Protein AF-F6BC55-F1 (afdb_monomer)

Organism: Methanotorris igneus (strain DSM 5666 / JCM 11834 / Kol 5) (NCBI:txid880724)

Sequence (194 aa):
MKEDLTYLNIIVLKNIAMKYEKFKNTNVYFALSIINFLGDKVKKVFIFPPNSLILGDLVERFGHKPLMLNNVIGQKVRTAEIDSPPLNITDEDPKKGLKYAAIEVPSGVRGRMSLIGPLIEEAEAAIIMKNAPIGFGCVGCERTNELTKYLIRRKGIPVLNVEYPKTEEEAKIVVKKIAAFLKELEEGDNGVSE

Nearest PDB structures (foldseek):
  3e9n-assembly2_G  TM=3.145E-01  e=1.164E-01  Corynebacterium glutamicum
  3roq-assembly2_B  TM=3.228E-01  e=1.310E-01  Homo sapiens
  2eg9-assembly1_A  TM=4.598E-01  e=4.810E-01  Mus musculus
  5c4i-assembly1_D  TM=3.446E-01  e=3.386E+00  Moorella thermoacetica ATCC 39073
  2h1v-assembly1_A  TM=2.071E-01  e=2.375E+00  Bacillus subtilis

pLDDT: mean 77.85, std 20.56, range [29.83, 98.06]

Structure (mmCIF, N/CA/C/O backbone):
data_AF-F6BC55-F1
#
_entry.id   AF-F6BC55-F1
#
loop_
_atom_site.group_PDB
_atom_site.id
_atom_site.type_symbol
_atom_site.label_atom_id
_atom_site.label_alt_id
_atom_site.label_comp_id
_atom_site.label_asym_id
_atom_site.label_entity_id
_atom_site.label_seq_id
_atom_site.pdbx_PDB_ins_code
_atom_site.Cartn_x
_atom_site.Cartn_y
_atom_site.Cartn_z
_atom_site.occupancy
_atom_site.B_iso_or_equiv
_atom_site.auth_seq_id
_atom_site.auth_comp_id
_atom_site.auth_asym_id
_atom_site.auth_atom_id
_atom_site.pdbx_PDB_model_num
ATOM 1 N N . MET A 1 1 ? 15.637 -8.538 30.926 1.00 38.50 1 MET A N 1
ATOM 2 C CA . MET A 1 1 ? 14.335 -7.975 30.485 1.00 38.50 1 MET A CA 1
ATOM 3 C C . MET A 1 1 ? 13.881 -8.510 29.113 1.00 38.50 1 MET A C 1
ATOM 5 O O . MET A 1 1 ? 13.246 -7.798 28.348 1.00 38.50 1 MET A O 1
ATOM 9 N N . LYS A 1 2 ? 14.189 -9.775 28.786 1.00 35.97 2 LYS A N 1
ATOM 10 C CA . LYS A 1 2 ? 13.817 -10.443 27.520 1.00 35.97 2 LYS A CA 1
ATOM 11 C C . LYS A 1 2 ? 13.042 -11.752 27.755 1.00 35.97 2 LYS A C 1
ATOM 13 O O . LYS A 1 2 ? 12.881 -12.532 26.827 1.00 35.97 2 LYS A O 1
ATOM 18 N N . GLU A 1 3 ? 12.578 -11.988 28.981 1.00 36.78 3 GLU A N 1
ATOM 19 C CA . GLU A 1 3 ? 12.029 -13.286 29.395 1.00 36.78 3 GLU A CA 1
ATOM 20 C C . GLU A 1 3 ? 10.494 -13.309 29.513 1.00 36.78 3 GLU A C 1
ATOM 22 O O . GLU A 1 3 ? 9.925 -14.390 29.486 1.00 36.78 3 GLU A O 1
ATOM 27 N N . ASP A 1 4 ? 9.788 -12.170 29.507 1.00 39.31 4 ASP A N 1
ATOM 28 C CA . ASP A 1 4 ? 8.328 -12.167 29.738 1.00 39.31 4 ASP A CA 1
ATOM 29 C C . ASP A 1 4 ? 7.456 -12.359 28.476 1.00 39.31 4 ASP A C 1
ATOM 31 O O . ASP A 1 4 ? 6.333 -12.860 28.570 1.00 39.31 4 ASP A O 1
ATOM 35 N N . LEU A 1 5 ? 7.950 -12.043 27.268 1.00 35.94 5 LEU A N 1
ATOM 36 C CA . LEU A 1 5 ? 7.167 -12.220 26.025 1.00 35.94 5 LEU A CA 1
ATOM 37 C C . LEU A 1 5 ? 7.111 -13.677 25.534 1.00 35.94 5 LEU A C 1
ATOM 39 O O . LEU A 1 5 ? 6.182 -14.062 24.822 1.00 35.94 5 LEU A O 1
ATOM 43 N N . THR A 1 6 ? 8.085 -14.502 25.913 1.00 41.78 6 THR A N 1
ATOM 44 C CA . THR A 1 6 ? 8.093 -15.940 25.620 1.00 41.78 6 THR A CA 1
ATOM 45 C C . THR A 1 6 ? 7.107 -16.684 26.513 1.00 41.78 6 THR A C 1
ATOM 47 O O . THR A 1 6 ? 6.397 -17.557 26.023 1.00 41.78 6 THR A O 1
ATOM 50 N N . TYR A 1 7 ? 6.974 -16.304 27.788 1.00 41.03 7 TYR A N 1
ATOM 51 C CA . TYR A 1 7 ? 6.035 -16.953 28.708 1.00 41.03 7 TYR A CA 1
ATOM 52 C C . TYR A 1 7 ? 4.569 -16.666 28.371 1.00 41.03 7 TYR A C 1
ATOM 54 O O . TYR A 1 7 ? 3.759 -17.590 28.409 1.00 41.03 7 TYR A O 1
ATOM 62 N N . LEU A 1 8 ? 4.220 -15.442 27.960 1.00 39.38 8 LEU A N 1
ATOM 63 C CA . LEU A 1 8 ? 2.838 -15.119 27.584 1.00 39.38 8 LEU A CA 1
ATOM 64 C C . LEU A 1 8 ? 2.411 -15.838 26.293 1.00 39.38 8 LEU A C 1
ATOM 66 O O . LEU A 1 8 ? 1.315 -16.393 26.228 1.00 39.38 8 LEU A O 1
ATOM 70 N N . ASN A 1 9 ? 3.312 -15.935 25.308 1.00 41.94 9 ASN A N 1
ATOM 71 C CA . ASN A 1 9 ? 3.077 -16.721 24.095 1.00 41.94 9 ASN A CA 1
ATOM 72 C C . ASN A 1 9 ? 2.999 -18.226 24.383 1.00 41.94 9 ASN A C 1
ATOM 74 O O . ASN A 1 9 ? 2.143 -18.903 23.822 1.00 41.94 9 ASN A O 1
ATOM 78 N N . ILE A 1 10 ? 3.818 -18.756 25.299 1.00 43.91 10 ILE A N 1
ATOM 79 C CA . ILE A 1 10 ? 3.745 -20.163 25.717 1.00 43.91 10 ILE A CA 1
ATOM 80 C C . ILE A 1 10 ? 2.458 -20.446 26.498 1.00 43.91 10 ILE A C 1
ATOM 82 O O . ILE A 1 10 ? 1.901 -21.523 26.333 1.00 43.91 10 ILE A O 1
ATOM 86 N N . ILE A 1 11 ? 1.950 -19.517 27.313 1.00 48.12 11 ILE A N 1
ATOM 87 C CA . ILE A 1 11 ? 0.690 -19.687 28.058 1.00 48.12 11 ILE A CA 1
ATOM 88 C C . ILE A 1 11 ? -0.515 -19.625 27.117 1.00 48.12 11 ILE A C 1
ATOM 90 O O . ILE A 1 11 ? -1.420 -20.444 27.251 1.00 48.12 11 ILE A O 1
ATOM 94 N N . VAL A 1 12 ? -0.525 -18.720 26.134 1.00 51.06 12 VAL A N 1
ATOM 95 C CA . VAL A 1 12 ? -1.577 -18.677 25.105 1.00 51.06 12 VAL A CA 1
ATOM 96 C C . VAL A 1 12 ? -1.522 -19.938 24.242 1.00 51.06 12 VAL A C 1
ATOM 98 O O . VAL A 1 12 ? -2.539 -20.610 24.097 1.00 51.06 12 VAL A O 1
ATOM 101 N N . LEU A 1 13 ? -0.339 -20.347 23.772 1.00 45.16 13 LEU A N 1
ATOM 102 C CA . LEU A 1 13 ? -0.156 -21.594 23.019 1.00 45.16 13 LEU A CA 1
ATOM 103 C C . LEU A 1 13 ? -0.476 -22.842 23.856 1.00 45.16 13 LEU A C 1
ATOM 105 O O . LEU A 1 13 ? -1.058 -23.777 23.319 1.00 45.16 13 LEU A O 1
ATOM 109 N N . LYS A 1 14 ? -0.179 -22.863 25.165 1.00 43.44 14 LYS A N 1
ATOM 110 C CA . LYS A 1 14 ? -0.557 -23.954 26.084 1.00 43.44 14 LYS A CA 1
ATOM 111 C C . LYS A 1 14 ? -2.044 -23.965 26.400 1.00 43.44 14 LYS A C 1
ATOM 113 O O . LYS A 1 14 ? -2.596 -25.047 26.508 1.00 43.44 14 LYS A O 1
ATOM 118 N N . ASN A 1 15 ? -2.704 -22.818 26.542 1.00 46.38 15 ASN A N 1
ATOM 119 C CA . ASN A 1 15 ? -4.151 -22.759 26.765 1.00 46.38 15 ASN A CA 1
ATOM 120 C C . ASN A 1 15 ? -4.926 -23.136 25.502 1.00 46.38 15 ASN A C 1
ATOM 122 O O . ASN A 1 15 ? -5.946 -23.811 25.592 1.00 46.38 15 ASN A O 1
ATOM 126 N N . ILE A 1 16 ? -4.406 -22.772 24.329 1.00 52.19 16 ILE A N 1
ATOM 127 C CA . ILE A 1 16 ? -4.869 -23.267 23.032 1.00 52.19 16 ILE A CA 1
ATOM 128 C C . ILE A 1 16 ? -4.643 -24.789 22.988 1.00 52.19 16 ILE A C 1
ATOM 130 O O . ILE A 1 16 ? -5.611 -25.535 22.892 1.00 52.19 16 ILE A O 1
ATOM 134 N N . ALA A 1 17 ? -3.417 -25.280 23.195 1.00 45.22 17 ALA A N 1
ATOM 135 C CA . ALA A 1 17 ? -3.086 -26.709 23.150 1.00 45.22 17 ALA A CA 1
ATOM 136 C C . ALA A 1 17 ? -3.840 -27.572 24.186 1.00 45.22 17 ALA A C 1
ATOM 138 O O . ALA A 1 17 ? -4.306 -28.652 23.838 1.00 45.22 17 ALA A O 1
ATOM 139 N N . MET A 1 18 ? -4.043 -27.100 25.423 1.00 42.78 18 MET A N 1
ATOM 140 C CA . MET A 1 18 ? -4.842 -27.793 26.449 1.00 42.78 18 MET A CA 1
ATOM 141 C C . MET A 1 18 ? -6.331 -27.821 26.099 1.00 42.78 18 MET A C 1
ATOM 143 O O . MET A 1 18 ? -7.012 -28.799 26.402 1.00 42.78 18 MET A O 1
ATOM 147 N N . LYS A 1 19 ? -6.852 -26.800 25.405 1.00 47.81 19 LYS A N 1
ATOM 148 C CA . LYS A 1 19 ? -8.220 -26.832 24.864 1.00 47.81 19 LYS A CA 1
ATOM 149 C C . LYS A 1 19 ? -8.353 -27.849 23.715 1.00 47.81 19 LYS A C 1
ATOM 151 O O . LYS A 1 19 ? -9.440 -28.389 23.517 1.00 47.81 19 LYS A O 1
ATOM 156 N N . TYR A 1 20 ? -7.251 -28.168 23.026 1.00 48.97 20 TYR A N 1
ATOM 157 C CA . TYR A 1 20 ? -7.176 -29.138 21.923 1.00 48.97 20 TYR A CA 1
ATOM 158 C C . TYR A 1 20 ? -6.705 -30.552 22.319 1.00 48.97 20 TYR A C 1
ATOM 160 O O . TYR A 1 20 ? -6.811 -31.464 21.502 1.00 48.97 20 TYR A O 1
ATOM 168 N N . GLU A 1 21 ? -6.288 -30.815 23.566 1.00 41.09 21 GLU A N 1
ATOM 169 C CA . GLU A 1 21 ? -6.019 -32.196 24.021 1.00 41.09 21 GLU A CA 1
ATOM 170 C C . GLU A 1 21 ? -7.276 -33.083 24.030 1.00 41.09 21 GLU A C 1
ATOM 172 O O . GLU A 1 21 ? -7.164 -34.308 23.975 1.00 41.09 21 GLU A O 1
ATOM 177 N N . LYS A 1 22 ? -8.476 -32.487 23.998 1.00 42.84 22 LYS A N 1
ATOM 178 C CA . LYS A 1 22 ? -9.741 -33.205 23.759 1.00 42.84 22 LYS A CA 1
ATOM 179 C C . LYS A 1 22 ? -9.921 -33.704 22.316 1.00 42.84 22 LYS A C 1
ATOM 181 O O . LYS A 1 22 ? -10.886 -34.408 22.045 1.00 42.84 22 LYS A O 1
ATOM 186 N N . PHE A 1 23 ? -8.996 -33.386 21.411 1.00 45.34 23 PHE A N 1
ATOM 187 C CA . PHE A 1 23 ? -9.071 -33.664 19.974 1.00 45.34 23 PHE A CA 1
ATOM 188 C C . PHE A 1 23 ? -7.880 -34.503 19.469 1.00 45.34 23 PHE A C 1
ATOM 190 O O . PHE A 1 23 ? -7.487 -34.413 18.306 1.00 45.34 23 PHE A O 1
ATOM 197 N N . LYS A 1 24 ? -7.313 -35.377 20.316 1.00 42.59 24 LYS A N 1
ATOM 198 C CA . LYS A 1 24 ? -6.197 -36.284 19.955 1.00 42.59 24 LYS A CA 1
ATOM 199 C C . LYS A 1 24 ? -6.500 -37.308 18.843 1.00 42.59 24 LYS A C 1
ATOM 201 O O . LYS A 1 24 ? -5.601 -38.045 18.467 1.00 42.59 24 LYS A O 1
ATOM 206 N N . ASN A 1 25 ? -7.710 -37.327 18.281 1.00 46.06 25 ASN A N 1
ATOM 207 C CA . ASN A 1 25 ? -8.097 -38.204 17.168 1.00 46.06 25 ASN A CA 1
ATOM 208 C C . ASN A 1 25 ? -8.583 -37.433 15.932 1.00 46.06 25 ASN A C 1
ATOM 210 O O . ASN A 1 25 ? -9.463 -37.895 15.207 1.00 46.06 25 ASN A O 1
ATOM 214 N N . THR A 1 26 ? -8.040 -36.240 15.689 1.00 44.69 26 THR A N 1
ATOM 215 C CA . THR A 1 26 ? -8.540 -35.399 14.600 1.00 44.69 26 THR A CA 1
ATOM 216 C C . THR A 1 26 ? -7.688 -35.540 13.348 1.00 44.69 26 THR A C 1
ATOM 218 O O . THR A 1 26 ? -6.486 -35.290 13.340 1.00 44.69 26 THR A O 1
ATOM 221 N N . ASN A 1 27 ? -8.368 -35.999 12.302 1.00 51.12 27 ASN A N 1
ATOM 222 C CA . ASN A 1 27 ? -7.893 -36.263 10.955 1.00 51.12 27 ASN A CA 1
ATOM 223 C C . ASN A 1 27 ? -7.039 -35.097 10.413 1.00 51.12 27 ASN A C 1
ATOM 225 O O . ASN A 1 27 ? -7.430 -33.939 10.556 1.00 51.12 27 ASN A O 1
ATOM 229 N N . VAL A 1 28 ? -5.904 -35.383 9.763 1.00 53.75 28 VAL A N 1
ATOM 230 C CA . VAL A 1 28 ? -4.997 -34.372 9.169 1.00 53.75 28 VAL A CA 1
ATOM 231 C C . VAL A 1 28 ? -5.763 -33.394 8.266 1.00 53.75 28 VAL A C 1
ATOM 233 O O . VAL A 1 28 ? -5.481 -32.199 8.270 1.00 53.75 28 VAL A O 1
ATOM 236 N N . TYR A 1 29 ? -6.807 -33.873 7.584 1.00 50.22 29 TYR A N 1
ATOM 237 C CA . TYR A 1 29 ? -7.714 -33.059 6.770 1.00 50.22 29 TYR A CA 1
ATOM 238 C C . TYR A 1 29 ? -8.482 -31.980 7.553 1.00 50.22 29 TYR A C 1
ATOM 240 O O . TYR A 1 29 ? -8.759 -30.922 7.001 1.00 50.22 29 TYR A O 1
ATOM 248 N N . PHE A 1 30 ? -8.791 -32.197 8.834 1.00 48.44 30 PHE A N 1
ATOM 249 C CA . PHE A 1 30 ? -9.488 -31.228 9.689 1.00 48.44 30 PHE A CA 1
ATOM 250 C C . PHE A 1 30 ? -8.541 -30.156 10.242 1.00 48.44 30 PHE A C 1
ATOM 252 O O . PHE A 1 30 ? -8.894 -28.984 10.329 1.00 48.44 30 PHE A O 1
ATOM 259 N N . ALA A 1 31 ? -7.301 -30.528 10.575 1.00 49.97 31 ALA A N 1
ATOM 260 C CA . ALA A 1 31 ? -6.272 -29.544 10.907 1.00 49.97 31 ALA A CA 1
ATOM 261 C C . ALA A 1 31 ? -5.947 -28.667 9.685 1.00 49.97 31 ALA A C 1
ATOM 263 O O . ALA A 1 31 ? -5.847 -27.449 9.810 1.00 49.97 31 ALA A O 1
ATOM 264 N N . LEU A 1 32 ? -5.866 -29.275 8.495 1.00 48.41 32 LEU A N 1
ATOM 265 C CA . LEU A 1 32 ? -5.679 -28.562 7.233 1.00 48.41 32 LEU A CA 1
ATOM 266 C C . LEU A 1 32 ? -6.881 -27.664 6.899 1.00 48.41 32 LEU A C 1
ATOM 268 O O . LEU A 1 32 ? -6.682 -26.534 6.468 1.00 48.41 32 LEU A O 1
ATOM 272 N N . SER A 1 33 ? -8.117 -28.110 7.161 1.00 47.84 33 SER A N 1
ATOM 273 C CA . SER A 1 33 ? -9.310 -27.279 6.957 1.00 47.84 33 SER A CA 1
ATOM 274 C C . SER A 1 33 ? -9.371 -26.101 7.926 1.00 47.84 33 SER A C 1
ATOM 276 O O . SER A 1 33 ? -9.807 -25.033 7.526 1.00 47.84 33 SER A O 1
ATOM 278 N N . ILE A 1 34 ? -8.909 -26.254 9.172 1.00 53.84 34 ILE A N 1
ATOM 279 C CA . ILE A 1 34 ? -8.806 -25.145 10.133 1.00 53.84 34 ILE A CA 1
ATOM 280 C C . ILE A 1 34 ? -7.708 -24.160 9.723 1.00 53.84 34 ILE A C 1
ATOM 282 O O . ILE A 1 34 ? -7.916 -22.956 9.823 1.00 53.84 34 ILE A O 1
ATOM 286 N N . ILE A 1 35 ? -6.556 -24.643 9.250 1.00 54.53 35 ILE A N 1
ATOM 287 C CA . ILE A 1 35 ? -5.480 -23.776 8.750 1.00 54.53 35 ILE A CA 1
ATOM 288 C C . ILE A 1 35 ? -5.949 -23.001 7.516 1.00 54.53 35 ILE A C 1
ATOM 290 O O . ILE A 1 35 ? -5.712 -21.800 7.446 1.00 54.53 35 ILE A O 1
ATOM 294 N N . ASN A 1 36 ? -6.660 -23.651 6.592 1.00 48.59 36 ASN A N 1
ATOM 295 C CA . ASN A 1 36 ? -7.251 -22.985 5.431 1.00 48.59 36 ASN A CA 1
ATOM 296 C C . ASN A 1 36 ? -8.343 -21.987 5.854 1.00 48.59 36 ASN A C 1
ATOM 298 O O . ASN A 1 36 ? -8.292 -20.836 5.449 1.00 48.59 36 ASN A O 1
ATOM 302 N N . PHE A 1 37 ? -9.237 -22.364 6.774 1.00 52.97 37 PHE A N 1
ATOM 303 C CA . PHE A 1 37 ? -10.282 -21.481 7.311 1.00 52.97 37 PHE A CA 1
ATOM 304 C C . PHE A 1 37 ? -9.724 -20.256 8.058 1.00 52.97 37 PHE A C 1
ATOM 306 O O . PHE A 1 37 ? -10.282 -19.165 7.988 1.00 52.97 37 PHE A O 1
ATOM 313 N N . LEU A 1 38 ? -8.616 -20.417 8.789 1.00 52.44 38 LEU A N 1
ATOM 314 C CA . LEU A 1 38 ? -7.909 -19.305 9.432 1.00 52.44 38 LEU A CA 1
ATOM 315 C C . LEU A 1 38 ? -7.104 -18.479 8.417 1.00 52.44 38 LEU A C 1
ATOM 317 O O . LEU A 1 38 ? -6.967 -17.273 8.604 1.00 52.44 38 LEU A O 1
ATOM 321 N N . GLY A 1 39 ? -6.587 -19.108 7.359 1.00 53.06 39 GLY A N 1
ATOM 322 C CA . GLY A 1 39 ? -5.869 -18.459 6.263 1.00 53.06 39 GLY A CA 1
ATOM 323 C C . GLY A 1 39 ? -6.766 -17.572 5.400 1.00 53.06 39 GLY A C 1
ATOM 324 O O . GLY A 1 39 ? -6.352 -16.468 5.058 1.00 53.06 39 GLY A O 1
ATOM 325 N N . ASP A 1 40 ? -8.003 -17.997 5.136 1.00 57.09 40 ASP A N 1
ATOM 326 C CA . ASP A 1 40 ? -8.967 -17.262 4.303 1.00 57.09 40 ASP A CA 1
ATOM 327 C C . ASP A 1 40 ? -9.381 -15.912 4.922 1.00 57.09 40 ASP A C 1
ATOM 329 O O . ASP A 1 40 ? -9.624 -14.936 4.205 1.00 57.09 40 ASP A O 1
ATOM 333 N N . LYS A 1 41 ? -9.340 -15.794 6.258 1.00 69.75 41 LYS A N 1
ATOM 334 C CA . LYS A 1 41 ? -9.607 -14.529 6.970 1.00 69.75 41 LYS A CA 1
ATOM 335 C C . LYS A 1 41 ? -8.466 -13.510 6.884 1.00 69.75 41 LYS A C 1
ATOM 337 O O . LYS A 1 41 ? -8.692 -12.311 7.060 1.00 69.75 41 LYS A O 1
ATOM 342 N N . VAL A 1 42 ? -7.233 -13.943 6.618 1.00 86.62 42 VAL A N 1
ATOM 343 C CA . VAL A 1 42 ? -6.063 -13.053 6.612 1.00 86.62 42 VAL A CA 1
ATOM 344 C C . VAL A 1 42 ? -5.854 -12.468 5.218 1.00 86.62 42 VAL A C 1
ATOM 346 O O . VAL A 1 42 ? -5.114 -13.008 4.402 1.00 86.62 42 VAL A O 1
ATOM 349 N N . LYS A 1 43 ? -6.461 -11.307 4.956 1.00 94.25 43 LYS A N 1
ATOM 350 C CA . LYS A 1 43 ? -6.250 -10.572 3.701 1.00 94.25 43 LYS A CA 1
ATOM 351 C C . LYS A 1 43 ? -4.877 -9.895 3.628 1.00 94.25 43 LYS A C 1
ATOM 353 O O . LYS A 1 43 ? -4.365 -9.347 4.611 1.00 94.25 43 LYS A O 1
ATOM 358 N N . LYS A 1 44 ? -4.293 -9.871 2.431 1.00 96.50 44 LYS A N 1
ATOM 359 C CA . LYS A 1 44 ? -3.111 -9.074 2.083 1.00 96.50 44 LYS A CA 1
ATOM 360 C C . LYS A 1 44 ? -3.522 -7.655 1.690 1.00 96.50 44 LYS A C 1
ATOM 362 O O . LYS A 1 44 ? -4.052 -7.423 0.602 1.00 96.50 44 LYS A O 1
ATOM 367 N N . VAL A 1 45 ? -3.249 -6.682 2.554 1.00 97.62 45 VAL A N 1
ATOM 368 C CA . VAL A 1 45 ? -3.695 -5.294 2.372 1.00 97.62 45 VAL A CA 1
ATOM 369 C C . VAL A 1 45 ? -2.540 -4.424 1.895 1.00 97.62 45 VAL A C 1
ATOM 371 O O . VAL A 1 45 ? -1.563 -4.208 2.612 1.00 97.62 45 VAL A O 1
ATOM 374 N N . PHE A 1 46 ? -2.653 -3.883 0.686 1.00 97.69 46 PHE A N 1
ATOM 375 C CA . PHE A 1 46 ? -1.726 -2.876 0.184 1.00 97.69 46 PHE A CA 1
ATOM 376 C C . PHE A 1 46 ? -1.941 -1.538 0.882 1.00 97.69 46 PHE A C 1
ATOM 378 O O . PHE A 1 46 ? -3.065 -1.053 0.991 1.00 97.69 46 PHE A O 1
ATOM 385 N N . ILE A 1 47 ? -0.858 -0.905 1.321 1.00 96.56 47 ILE A N 1
ATOM 386 C CA . ILE A 1 47 ? -0.918 0.414 1.951 1.00 96.56 47 ILE A CA 1
ATOM 387 C C . ILE A 1 47 ? -0.249 1.452 1.055 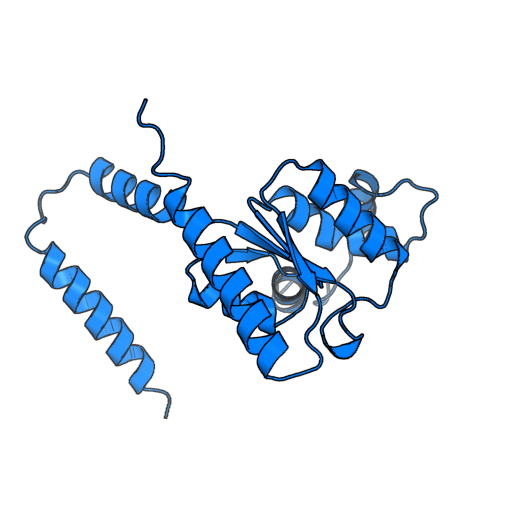1.00 96.56 47 ILE A C 1
ATOM 389 O O . ILE A 1 47 ? 0.796 1.205 0.459 1.00 96.56 47 ILE A O 1
ATOM 393 N N . PHE A 1 48 ? -0.842 2.637 0.960 1.00 95.31 48 PHE A N 1
ATOM 394 C CA . PHE A 1 48 ? -0.236 3.785 0.302 1.00 95.31 48 PHE A CA 1
ATOM 395 C C . PHE A 1 48 ? -0.276 5.003 1.238 1.00 95.31 48 PHE A C 1
ATOM 397 O O . PHE A 1 48 ? -1.364 5.351 1.697 1.00 95.31 48 PHE A O 1
ATOM 404 N N . PRO A 1 49 ? 0.851 5.695 1.498 1.00 94.31 49 PRO A N 1
ATOM 405 C CA . PRO A 1 49 ? 2.208 5.429 1.004 1.00 94.31 49 PRO A CA 1
ATOM 406 C C . PRO A 1 49 ? 2.777 4.049 1.400 1.00 94.31 49 PRO A C 1
ATOM 408 O O . PRO A 1 49 ? 2.501 3.572 2.502 1.00 94.31 49 PRO A O 1
ATOM 411 N N . PRO A 1 50 ? 3.598 3.414 0.538 1.00 91.69 50 PRO A N 1
ATOM 412 C CA . PRO A 1 50 ? 3.947 1.990 0.647 1.00 91.69 50 PRO A CA 1
ATOM 413 C C . PRO A 1 50 ? 4.902 1.634 1.789 1.00 91.69 50 PRO A C 1
ATOM 415 O O . PRO A 1 50 ? 5.216 0.472 1.994 1.00 91.69 50 PRO A O 1
ATOM 418 N N . ASN A 1 51 ? 5.386 2.605 2.546 1.00 90.50 51 ASN A N 1
ATOM 419 C CA . ASN A 1 51 ? 6.265 2.434 3.706 1.00 90.50 51 ASN A CA 1
ATOM 420 C C . ASN A 1 51 ? 5.695 3.117 4.962 1.00 90.50 51 ASN A C 1
ATOM 422 O O . ASN A 1 51 ? 6.441 3.350 5.913 1.00 90.50 51 ASN A O 1
ATOM 426 N N . SER A 1 52 ? 4.404 3.471 4.962 1.00 93.12 52 SER A N 1
ATOM 427 C CA . SER A 1 52 ? 3.756 4.051 6.136 1.00 93.12 52 SER A CA 1
ATOM 428 C C . SER A 1 52 ? 3.728 3.030 7.272 1.00 93.12 52 SER A C 1
ATOM 430 O O . SER A 1 52 ? 3.031 2.019 7.198 1.00 93.12 52 SER A O 1
ATOM 432 N N . LEU A 1 53 ? 4.484 3.303 8.338 1.00 92.50 53 LEU A N 1
ATOM 433 C CA . LEU A 1 53 ? 4.512 2.445 9.525 1.00 92.50 53 LEU A CA 1
ATOM 434 C C . LEU A 1 53 ? 3.177 2.473 10.275 1.00 92.50 53 LEU A C 1
ATOM 436 O O . LEU A 1 53 ? 2.768 1.458 10.819 1.00 92.50 53 LEU A O 1
ATOM 440 N N . ILE A 1 54 ? 2.483 3.615 10.258 1.00 93.06 54 ILE A N 1
ATOM 441 C CA . ILE A 1 54 ? 1.184 3.781 10.923 1.00 93.06 54 ILE A CA 1
ATOM 442 C C . ILE A 1 54 ? 0.124 2.910 10.244 1.00 93.06 54 ILE A C 1
ATOM 444 O O . ILE A 1 54 ? -0.606 2.192 10.918 1.00 93.06 54 ILE A O 1
ATOM 448 N N . LEU A 1 55 ? 0.045 2.943 8.909 1.00 95.25 55 LEU A N 1
ATOM 449 C CA . LEU A 1 55 ? -0.899 2.090 8.185 1.00 95.25 55 LEU A CA 1
ATOM 450 C C . LEU A 1 55 ? -0.534 0.608 8.316 1.00 95.25 55 LEU A C 1
ATOM 452 O O . LEU A 1 55 ? -1.432 -0.212 8.474 1.00 95.25 55 LEU A O 1
ATOM 456 N N . GLY A 1 56 ? 0.761 0.275 8.278 1.00 94.94 56 GLY A N 1
ATOM 457 C CA . GLY A 1 56 ? 1.237 -1.093 8.494 1.00 94.94 56 GLY A CA 1
ATOM 458 C C . GLY A 1 56 ? 0.818 -1.647 9.857 1.00 94.94 56 GLY A C 1
ATOM 459 O O . GLY A 1 56 ? 0.178 -2.692 9.910 1.00 94.94 56 GLY A O 1
ATOM 460 N N . ASP A 1 57 ? 1.092 -0.904 10.934 1.00 95.25 57 ASP A N 1
ATOM 461 C CA . ASP A 1 57 ? 0.725 -1.274 12.309 1.00 95.25 57 ASP A CA 1
ATOM 462 C C . ASP A 1 57 ? -0.793 -1.437 12.478 1.00 95.25 57 ASP A C 1
ATOM 464 O O . ASP A 1 57 ? -1.241 -2.402 13.093 1.00 95.25 57 ASP A O 1
ATOM 468 N N . LEU A 1 58 ? -1.605 -0.550 11.888 1.00 95.31 58 LEU A N 1
ATOM 469 C CA . LEU A 1 58 ? -3.062 -0.703 11.920 1.00 95.31 58 LEU A CA 1
ATOM 470 C C . LEU A 1 58 ? -3.496 -2.011 11.252 1.00 95.31 58 LEU A C 1
ATOM 472 O O . LEU A 1 58 ? -4.217 -2.784 11.868 1.00 95.31 58 LEU A O 1
ATOM 476 N N . VAL A 1 59 ? -3.038 -2.288 10.031 1.00 96.31 59 VAL A N 1
ATOM 477 C CA . VAL A 1 59 ? -3.389 -3.524 9.312 1.00 96.31 59 VAL A CA 1
ATOM 478 C C . VAL A 1 59 ? -3.010 -4.772 10.121 1.00 96.31 59 VAL A C 1
ATOM 480 O O . VAL A 1 59 ? -3.834 -5.676 10.252 1.00 96.31 59 VAL A O 1
ATOM 483 N N . GLU A 1 60 ? -1.815 -4.802 10.721 1.00 94.06 60 GLU A N 1
ATOM 484 C CA . GLU A 1 60 ? -1.359 -5.931 11.550 1.00 94.06 60 GLU A CA 1
ATOM 485 C C . GLU A 1 60 ? -2.210 -6.122 12.809 1.00 94.06 60 GLU A C 1
ATOM 487 O O . GLU A 1 60 ? -2.553 -7.252 13.159 1.00 94.06 60 GLU A O 1
ATOM 492 N N . ARG A 1 61 ? -2.602 -5.033 13.484 1.00 91.81 61 ARG A N 1
ATOM 493 C CA . ARG A 1 61 ? -3.452 -5.098 14.688 1.00 91.81 61 ARG A CA 1
ATOM 494 C C . ARG A 1 61 ? -4.843 -5.659 14.422 1.00 91.81 61 ARG A C 1
ATOM 496 O O . ARG A 1 61 ? -5.446 -6.206 15.341 1.00 91.81 61 ARG A O 1
ATOM 503 N N . PHE A 1 62 ? -5.340 -5.528 13.195 1.00 92.12 62 PHE A N 1
ATOM 504 C CA . PHE A 1 62 ? -6.595 -6.135 12.748 1.00 92.12 62 PHE A CA 1
ATOM 505 C C . PHE A 1 62 ? -6.390 -7.530 12.130 1.00 92.12 62 PHE A C 1
ATOM 507 O O . PHE A 1 62 ? -7.278 -8.035 11.466 1.00 92.12 62 PHE A O 1
ATOM 514 N N . GLY A 1 63 ? -5.234 -8.174 12.339 1.00 90.31 63 GLY A N 1
ATOM 515 C CA . GLY A 1 63 ? -5.012 -9.570 11.945 1.00 90.31 63 GLY A CA 1
ATOM 516 C C . GLY A 1 63 ? -4.748 -9.787 10.453 1.00 90.31 63 GLY A C 1
ATOM 517 O O . GLY A 1 63 ? -4.646 -10.930 10.011 1.00 90.31 63 GLY A O 1
ATOM 518 N N . HIS A 1 64 ? -4.593 -8.716 9.676 1.00 94.62 64 HIS A N 1
ATOM 519 C CA . HIS A 1 64 ? -4.303 -8.774 8.248 1.00 94.62 64 HIS A CA 1
ATOM 520 C C . HIS A 1 64 ? -2.810 -8.581 7.963 1.00 94.62 64 HIS A C 1
ATOM 522 O O . HIS A 1 64 ? -2.043 -8.102 8.799 1.00 94.62 64 HIS A O 1
ATOM 528 N N . LYS A 1 65 ? -2.377 -8.935 6.750 1.00 95.50 65 LYS A N 1
ATOM 529 C CA . LYS A 1 65 ? -0.973 -8.810 6.342 1.00 95.50 65 LYS A CA 1
ATOM 530 C C . LYS A 1 65 ? -0.746 -7.504 5.571 1.00 95.50 65 LYS A C 1
ATOM 532 O O . LYS A 1 65 ? -1.248 -7.393 4.449 1.00 95.50 65 LYS A O 1
ATOM 537 N N . PRO A 1 66 ? 0.052 -6.543 6.073 1.00 96.56 66 PRO A N 1
ATOM 538 C CA . PRO A 1 66 ? 0.387 -5.352 5.303 1.00 96.56 66 PRO A CA 1
ATOM 539 C C . PRO A 1 66 ? 1.371 -5.681 4.176 1.00 96.56 66 PRO A C 1
ATOM 541 O O . PRO A 1 66 ? 2.450 -6.247 4.384 1.00 96.56 66 PRO A O 1
ATOM 544 N N . LEU A 1 67 ? 1.029 -5.265 2.960 1.00 96.31 67 LEU A N 1
ATOM 545 C CA . LEU A 1 67 ? 1.941 -5.258 1.824 1.00 96.31 67 LEU A CA 1
ATOM 546 C C . LEU A 1 67 ? 2.643 -3.903 1.765 1.00 96.31 67 LEU A C 1
ATOM 548 O O . LEU A 1 67 ? 2.136 -2.938 1.192 1.00 96.31 67 LEU A O 1
ATOM 552 N N . MET A 1 68 ? 3.818 -3.844 2.392 1.00 92.56 68 MET A N 1
ATOM 553 C CA . MET A 1 68 ? 4.638 -2.639 2.492 1.00 92.56 68 MET A CA 1
ATOM 554 C C . MET A 1 68 ? 6.031 -2.841 1.887 1.00 92.56 68 MET A C 1
ATOM 556 O O . MET A 1 68 ? 6.643 -3.903 2.006 1.00 92.56 68 MET A O 1
ATOM 560 N N . LEU A 1 69 ? 6.572 -1.783 1.286 1.00 90.94 69 LEU A N 1
ATOM 561 C CA . LEU A 1 69 ? 7.893 -1.746 0.661 1.00 90.94 69 LEU A CA 1
ATOM 562 C C . LEU A 1 69 ? 9.010 -2.106 1.652 1.00 90.94 69 LEU A C 1
ATOM 564 O O . LEU A 1 69 ? 9.983 -2.752 1.269 1.00 90.94 69 LEU A O 1
ATOM 568 N N . ASN A 1 70 ? 8.855 -1.750 2.931 1.00 88.06 70 ASN A N 1
ATOM 569 C CA . ASN A 1 70 ? 9.846 -2.047 3.970 1.00 88.06 70 ASN A CA 1
ATOM 570 C C . ASN A 1 70 ? 10.068 -3.553 4.154 1.00 88.06 70 ASN A C 1
ATOM 572 O O . ASN A 1 70 ? 11.187 -3.956 4.459 1.00 88.06 70 ASN A O 1
ATOM 576 N N . ASN A 1 71 ? 9.045 -4.384 3.924 1.00 86.25 71 ASN A N 1
ATOM 577 C CA . ASN A 1 71 ? 9.166 -5.839 4.035 1.00 86.25 71 ASN A CA 1
ATOM 578 C C . ASN A 1 71 ? 10.046 -6.396 2.909 1.00 86.25 71 ASN A C 1
ATOM 580 O O . ASN A 1 71 ? 10.932 -7.209 3.163 1.00 86.25 71 ASN A O 1
ATOM 584 N N . VAL A 1 72 ? 9.866 -5.889 1.686 1.00 87.75 72 VAL A N 1
ATOM 585 C CA . VAL A 1 72 ? 10.658 -6.279 0.508 1.00 87.75 72 VAL A CA 1
ATOM 586 C C . VAL A 1 72 ? 12.111 -5.821 0.648 1.00 87.75 72 VAL A C 1
ATOM 588 O O . VAL A 1 72 ? 13.039 -6.600 0.434 1.00 87.75 72 VAL A O 1
ATOM 591 N N . ILE A 1 73 ? 12.324 -4.565 1.054 1.00 86.75 73 ILE A N 1
ATOM 592 C CA . ILE A 1 73 ? 13.673 -4.031 1.286 1.00 86.75 73 ILE A CA 1
ATOM 593 C C . ILE A 1 73 ? 14.350 -4.762 2.446 1.00 86.75 73 ILE A C 1
ATOM 595 O O . ILE A 1 73 ? 15.504 -5.160 2.330 1.00 86.75 73 ILE A O 1
ATOM 599 N N . GLY A 1 74 ? 13.634 -4.993 3.548 1.00 84.81 74 GLY A N 1
ATOM 600 C CA . GLY A 1 74 ? 14.157 -5.702 4.712 1.00 84.81 74 GLY A CA 1
ATOM 601 C C . GLY A 1 74 ? 14.594 -7.133 4.398 1.00 84.81 74 GLY A C 1
ATOM 602 O O . GLY A 1 74 ? 15.566 -7.597 4.988 1.00 84.81 74 GLY A O 1
ATOM 603 N N . GLN A 1 75 ? 13.929 -7.812 3.458 1.00 83.75 75 GLN A N 1
ATOM 604 C CA . GLN A 1 75 ? 14.391 -9.097 2.927 1.00 83.75 75 GLN A CA 1
ATOM 605 C C . GLN A 1 75 ? 15.703 -8.923 2.157 1.00 83.75 75 GLN A C 1
ATOM 607 O O . GLN A 1 75 ? 16.705 -9.495 2.565 1.00 83.75 75 GLN A O 1
ATOM 612 N N . LYS A 1 76 ? 15.744 -8.054 1.136 1.00 80.00 76 LYS A N 1
ATOM 613 C CA . LYS A 1 76 ? 16.957 -7.802 0.327 1.00 80.00 76 LYS A CA 1
ATOM 614 C C . LYS A 1 76 ? 18.180 -7.350 1.146 1.00 80.00 76 LYS A C 1
ATOM 616 O O . LYS A 1 76 ? 19.307 -7.601 0.741 1.00 80.00 76 LYS A O 1
ATOM 621 N N . VAL A 1 77 ? 17.974 -6.678 2.281 1.00 79.00 77 VAL A N 1
ATOM 622 C CA . VAL A 1 77 ? 19.055 -6.250 3.193 1.00 79.00 77 VAL A CA 1
ATOM 623 C C . VAL A 1 77 ? 19.573 -7.397 4.064 1.00 79.00 77 VAL A C 1
ATOM 625 O O . VAL A 1 77 ? 20.744 -7.410 4.427 1.00 79.00 77 VAL A O 1
ATOM 628 N N . ARG A 1 78 ? 18.704 -8.329 4.465 1.00 79.19 78 ARG A N 1
ATOM 629 C CA . ARG A 1 78 ? 19.055 -9.405 5.407 1.00 79.19 78 ARG A CA 1
ATOM 630 C C . ARG A 1 78 ? 19.464 -10.699 4.714 1.00 79.19 78 ARG A C 1
ATOM 632 O O . ARG A 1 78 ? 20.063 -11.549 5.368 1.00 79.19 78 ARG A O 1
ATOM 639 N N . THR A 1 79 ? 19.133 -10.865 3.436 1.00 73.38 79 THR A N 1
ATOM 640 C CA . THR A 1 79 ? 19.587 -12.008 2.646 1.00 73.38 79 THR A CA 1
ATOM 641 C C . THR A 1 79 ? 21.105 -11.942 2.511 1.00 73.38 79 THR A C 1
ATOM 643 O O . THR A 1 79 ? 21.644 -11.029 1.891 1.00 73.38 79 THR A O 1
ATOM 646 N N . ALA A 1 80 ? 21.796 -12.900 3.127 1.00 66.00 80 ALA A N 1
ATOM 647 C CA . ALA A 1 80 ? 23.226 -13.081 2.939 1.00 66.00 80 ALA A CA 1
ATOM 648 C C . ALA A 1 80 ? 23.452 -13.744 1.574 1.00 66.00 80 ALA A C 1
ATOM 650 O O . ALA A 1 80 ? 23.178 -14.931 1.409 1.00 66.00 80 ALA A O 1
ATOM 651 N N . GLU A 1 81 ? 23.919 -12.973 0.598 1.00 63.88 81 GLU A N 1
ATOM 652 C CA . GLU A 1 81 ? 24.342 -13.485 -0.705 1.00 63.88 81 GLU A CA 1
ATOM 653 C C . GLU A 1 81 ? 25.876 -13.503 -0.766 1.00 63.88 81 GLU A C 1
ATOM 655 O O . GLU A 1 81 ? 26.539 -12.581 -0.293 1.00 63.88 81 GLU A O 1
ATOM 660 N N . ILE A 1 82 ? 26.445 -14.590 -1.299 1.00 60.00 82 ILE A N 1
ATOM 661 C CA . ILE A 1 82 ? 27.904 -14.774 -1.412 1.00 60.00 82 ILE A CA 1
ATOM 662 C C . ILE A 1 82 ? 28.461 -13.918 -2.559 1.00 60.00 82 ILE A C 1
ATOM 664 O O . ILE A 1 82 ? 29.498 -13.279 -2.402 1.00 60.00 82 ILE A O 1
ATOM 668 N N . ASP A 1 83 ? 27.744 -13.878 -3.686 1.00 61.88 83 ASP A N 1
ATOM 669 C CA . ASP A 1 83 ? 28.179 -13.211 -4.922 1.00 61.88 83 ASP A CA 1
ATOM 670 C C . ASP A 1 83 ? 27.788 -11.730 -5.000 1.00 61.88 83 ASP A C 1
ATOM 672 O O . ASP A 1 83 ? 28.222 -11.010 -5.898 1.00 61.88 83 ASP A O 1
ATOM 676 N N . SER A 1 84 ? 26.930 -11.255 -4.099 1.00 60.34 84 SER A N 1
ATOM 677 C CA . SER A 1 84 ? 26.322 -9.933 -4.191 1.00 60.34 84 SER A CA 1
ATOM 678 C C . SER A 1 84 ? 26.212 -9.290 -2.814 1.00 60.34 84 SER A C 1
ATOM 680 O O . SER A 1 84 ? 25.622 -9.888 -1.916 1.00 60.34 84 SER A O 1
ATOM 682 N N . PRO A 1 85 ? 26.768 -8.081 -2.599 1.00 60.16 85 PRO A N 1
ATOM 683 C CA . PRO A 1 85 ? 26.568 -7.387 -1.340 1.00 60.16 85 PRO A CA 1
ATOM 684 C C . PRO A 1 85 ? 25.068 -7.163 -1.060 1.00 60.16 85 PRO A C 1
ATOM 686 O O . PRO A 1 85 ? 24.280 -6.959 -1.992 1.00 60.16 85 PRO A O 1
ATOM 689 N N . PRO A 1 86 ? 24.656 -7.168 0.222 1.00 58.88 86 PRO A N 1
ATOM 690 C CA . PRO A 1 86 ? 23.287 -6.843 0.605 1.00 58.88 86 PRO A CA 1
ATOM 691 C C . PRO A 1 86 ? 22.866 -5.495 0.007 1.00 58.88 86 PRO A C 1
ATOM 693 O O . PRO A 1 86 ? 23.642 -4.544 0.077 1.00 58.88 86 PRO A O 1
ATOM 696 N N . LEU A 1 87 ? 21.636 -5.412 -0.527 1.00 63.09 87 LEU A N 1
ATOM 697 C CA . LEU A 1 87 ? 21.081 -4.314 -1.358 1.00 63.09 87 LEU A CA 1
ATOM 698 C C . LEU A 1 87 ? 21.355 -4.370 -2.870 1.00 63.09 87 LEU A C 1
ATOM 700 O O . LEU A 1 87 ? 21.013 -3.410 -3.567 1.00 63.09 87 LEU A O 1
ATOM 704 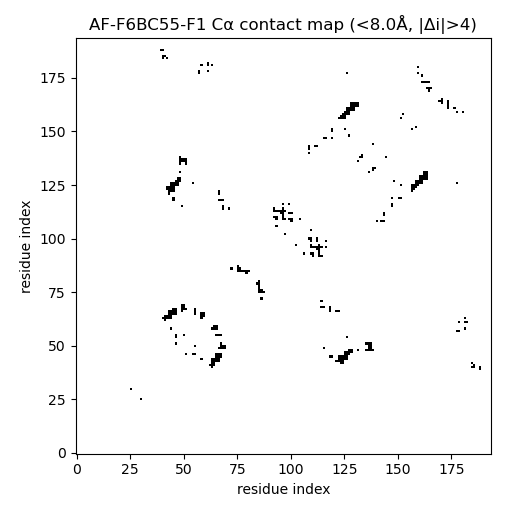N N . ASN A 1 88 ? 21.873 -5.470 -3.415 1.00 65.81 88 ASN A N 1
ATOM 705 C CA . ASN A 1 88 ? 22.055 -5.549 -4.860 1.00 65.81 88 ASN A CA 1
ATOM 706 C C . ASN A 1 88 ? 20.722 -5.485 -5.630 1.00 65.81 88 ASN A C 1
ATOM 708 O O . ASN A 1 88 ? 19.842 -6.345 -5.526 1.00 65.81 88 ASN A O 1
ATOM 712 N N . ILE A 1 89 ? 20.581 -4.417 -6.420 1.00 69.19 89 ILE A N 1
ATOM 713 C CA . ILE A 1 89 ? 19.675 -4.387 -7.564 1.00 69.19 89 ILE A CA 1
ATOM 714 C C . ILE A 1 89 ? 20.391 -5.133 -8.682 1.00 69.19 89 ILE A C 1
ATOM 716 O O . ILE A 1 89 ? 21.492 -4.765 -9.081 1.00 69.19 89 ILE A O 1
ATOM 720 N N . THR A 1 90 ? 19.758 -6.195 -9.154 1.00 77.00 90 THR A N 1
ATOM 721 C CA . THR A 1 90 ? 20.253 -7.036 -10.246 1.00 77.00 90 THR A CA 1
ATOM 722 C C . THR A 1 90 ? 19.676 -6.562 -11.577 1.00 77.00 90 THR A C 1
ATOM 724 O O . THR A 1 90 ? 18.664 -5.858 -11.605 1.00 77.00 90 THR A O 1
ATOM 727 N N . ASP A 1 91 ? 20.246 -7.015 -12.694 1.00 78.56 91 ASP A N 1
ATOM 728 C CA . ASP A 1 91 ? 19.706 -6.742 -14.037 1.00 78.56 91 ASP A CA 1
ATOM 729 C C . ASP A 1 91 ? 18.275 -7.283 -14.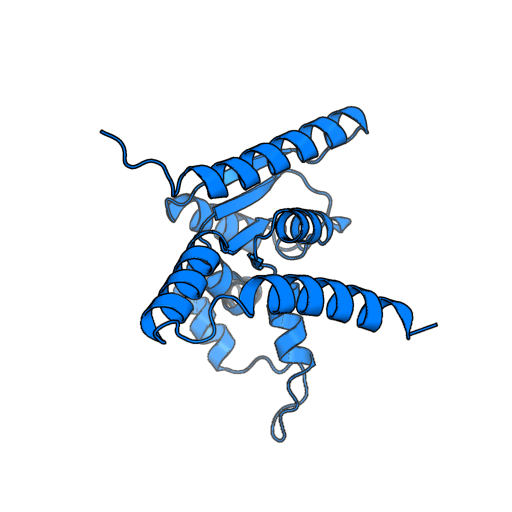234 1.00 78.56 91 ASP A C 1
ATOM 731 O O . ASP A 1 91 ? 17.539 -6.831 -15.117 1.00 78.56 91 ASP A O 1
ATOM 735 N N . GLU A 1 92 ? 17.839 -8.214 -13.381 1.00 81.12 92 GLU A N 1
ATOM 736 C CA . GLU A 1 92 ? 16.475 -8.742 -13.368 1.00 81.12 92 GLU A CA 1
ATOM 737 C C . GLU A 1 92 ? 15.454 -7.763 -12.777 1.00 81.12 92 GLU A C 1
ATOM 739 O O . GLU A 1 92 ? 14.282 -7.779 -13.161 1.00 81.12 92 GLU A O 1
ATOM 744 N N . ASP A 1 93 ? 15.858 -6.877 -11.864 1.00 79.69 93 ASP A N 1
ATOM 745 C CA . ASP A 1 93 ? 14.928 -5.946 -11.227 1.00 79.69 93 ASP A CA 1
ATOM 746 C C . ASP A 1 93 ? 14.353 -4.934 -12.253 1.00 79.69 93 ASP A C 1
ATOM 748 O O . ASP A 1 93 ? 13.127 -4.824 -12.342 1.00 79.69 93 ASP A O 1
ATOM 752 N N . PRO A 1 94 ? 15.138 -4.255 -13.119 1.00 76.12 94 PRO A N 1
ATOM 753 C CA . PRO A 1 94 ? 14.583 -3.422 -14.189 1.00 76.12 94 PRO A CA 1
ATOM 754 C C . PRO A 1 94 ? 13.677 -4.184 -15.164 1.00 76.12 94 PRO A C 1
ATOM 756 O O . PRO A 1 94 ? 12.664 -3.627 -15.591 1.00 76.12 94 PRO A O 1
ATOM 759 N N . LYS A 1 95 ? 13.995 -5.451 -15.483 1.00 84.12 95 LYS A N 1
ATOM 760 C CA . LYS A 1 95 ? 13.160 -6.304 -16.349 1.00 84.12 95 LYS A CA 1
ATOM 761 C C . LYS A 1 95 ? 11.785 -6.552 -15.732 1.00 84.12 95 LYS A C 1
ATOM 763 O O . LYS A 1 95 ? 10.779 -6.409 -16.419 1.00 84.12 95 LYS A O 1
ATOM 768 N N . LYS A 1 96 ? 11.712 -6.820 -14.422 1.00 87.44 96 LYS A N 1
ATOM 769 C CA . LYS A 1 96 ? 10.433 -6.905 -13.689 1.00 87.44 96 LYS A CA 1
ATOM 770 C C . LYS A 1 96 ? 9.660 -5.587 -13.745 1.00 87.44 96 LYS A C 1
ATOM 772 O O . LYS A 1 96 ? 8.443 -5.595 -13.899 1.00 87.44 96 LYS A O 1
ATOM 777 N N . GLY A 1 97 ? 10.364 -4.457 -13.662 1.00 86.56 97 GLY A N 1
ATOM 778 C CA . GLY A 1 97 ? 9.777 -3.123 -13.798 1.00 86.56 97 GLY A CA 1
ATOM 779 C C . GLY A 1 97 ? 9.068 -2.894 -15.139 1.00 86.56 97 GLY A C 1
ATOM 780 O O . GLY A 1 97 ? 8.032 -2.226 -15.163 1.00 86.56 97 GLY A O 1
ATOM 781 N N . LEU A 1 98 ? 9.567 -3.494 -16.230 1.00 89.81 98 LEU A N 1
ATOM 782 C CA . LEU A 1 98 ? 8.979 -3.376 -17.574 1.00 89.81 98 LEU A CA 1
ATOM 783 C C . LEU A 1 98 ? 7.574 -3.981 -17.691 1.00 89.81 98 LEU A C 1
ATOM 785 O O . LEU A 1 98 ? 6.825 -3.601 -18.586 1.00 89.81 98 LEU A O 1
ATOM 789 N N . LYS A 1 99 ? 7.181 -4.862 -16.763 1.00 92.25 99 LYS A N 1
ATOM 790 C CA . LYS A 1 99 ? 5.803 -5.370 -16.673 1.00 92.25 99 LYS A CA 1
ATOM 791 C C . LYS A 1 99 ? 4.794 -4.257 -16.360 1.00 92.25 99 LYS A C 1
ATOM 793 O O . LYS A 1 99 ? 3.634 -4.355 -16.745 1.00 92.25 99 LYS A O 1
ATOM 798 N N . TYR A 1 100 ? 5.230 -3.210 -15.657 1.00 91.19 100 TYR A N 1
ATOM 799 C CA . TYR A 1 100 ? 4.350 -2.169 -15.117 1.00 91.19 100 TYR A CA 1
ATOM 800 C C . TYR A 1 100 ? 4.564 -0.793 -15.746 1.00 91.19 100 TYR A C 1
ATOM 802 O O . TYR A 1 100 ? 3.658 0.037 -15.732 1.00 91.19 100 TYR A O 1
ATOM 810 N N . ALA A 1 101 ? 5.769 -0.526 -16.244 1.00 89.44 101 ALA A N 1
ATOM 811 C CA . ALA A 1 101 ? 6.152 0.752 -16.821 1.00 89.44 101 ALA A CA 1
ATOM 812 C C . ALA A 1 101 ? 6.885 0.520 -18.142 1.00 89.44 101 ALA A C 1
ATOM 814 O O . ALA A 1 101 ? 7.809 -0.286 -18.210 1.00 89.44 101 ALA A O 1
ATOM 815 N N . ALA A 1 102 ? 6.487 1.251 -19.178 1.00 87.81 102 ALA A N 1
ATOM 816 C CA . ALA A 1 102 ? 7.073 1.126 -20.501 1.00 87.81 102 ALA A CA 1
ATOM 817 C C . ALA A 1 102 ? 8.557 1.555 -20.535 1.00 87.81 102 ALA A C 1
ATOM 819 O O . ALA A 1 102 ? 9.064 2.217 -19.621 1.00 87.81 102 ALA A O 1
ATOM 820 N N . ILE A 1 103 ? 9.275 1.145 -21.584 1.00 87.31 103 ILE A N 1
ATOM 821 C CA . ILE A 1 103 ? 10.736 1.298 -21.691 1.00 87.31 103 ILE A CA 1
ATOM 822 C C . ILE A 1 103 ? 11.181 2.769 -21.712 1.00 87.31 103 ILE A C 1
ATOM 824 O O . ILE A 1 103 ? 12.267 3.097 -21.236 1.00 87.31 103 ILE A O 1
ATOM 828 N N . GLU A 1 104 ? 10.327 3.665 -22.199 1.00 85.69 104 GLU A N 1
ATOM 829 C CA . GLU A 1 104 ? 10.542 5.111 -22.254 1.00 85.69 104 GLU A CA 1
ATOM 830 C C . GLU A 1 104 ? 10.354 5.818 -20.901 1.00 85.69 104 GLU A C 1
ATOM 832 O O . GLU A 1 104 ? 10.790 6.955 -20.724 1.00 85.69 104 GLU A O 1
ATOM 837 N N . VAL A 1 105 ? 9.737 5.157 -19.915 1.00 85.56 105 VAL A N 1
ATOM 838 C CA . VAL A 1 105 ? 9.519 5.728 -18.578 1.00 85.56 105 VAL A CA 1
ATOM 839 C C . VAL A 1 105 ? 10.848 5.766 -17.813 1.00 85.56 105 VAL A C 1
ATOM 841 O O . VAL A 1 105 ? 11.548 4.760 -17.834 1.00 85.56 105 VAL A O 1
ATOM 844 N N . PRO A 1 106 ? 11.209 6.836 -17.074 1.00 85.56 106 PRO A N 1
ATOM 845 C CA . PRO A 1 106 ? 12.504 6.946 -16.394 1.00 85.56 106 PRO A CA 1
ATOM 846 C C . PRO A 1 106 ? 12.905 5.717 -15.564 1.00 85.56 106 PRO A C 1
ATOM 848 O O . PRO A 1 106 ? 12.079 5.122 -14.865 1.00 85.56 106 PRO A O 1
ATOM 851 N N . SER A 1 107 ? 14.200 5.384 -15.566 1.00 83.56 107 SER A N 1
ATOM 852 C CA . SER A 1 107 ? 14.755 4.219 -14.854 1.00 83.56 107 SER A CA 1
ATOM 853 C C . SER A 1 107 ? 14.390 4.187 -13.367 1.00 83.56 107 SER A C 1
ATOM 855 O O . SER A 1 107 ? 14.085 3.120 -12.840 1.00 83.56 107 SER A O 1
ATOM 857 N N . GLY A 1 108 ? 14.325 5.349 -12.708 1.00 83.69 108 GLY A N 1
ATOM 858 C CA . GLY A 1 108 ? 13.907 5.462 -11.308 1.00 83.69 108 GLY A CA 1
ATOM 859 C C . GLY A 1 108 ? 12.456 5.036 -11.045 1.00 83.69 108 GLY A C 1
ATOM 860 O O . GLY A 1 108 ? 12.166 4.509 -9.974 1.00 83.69 108 GLY A O 1
ATOM 861 N N . VAL A 1 109 ? 11.548 5.204 -12.014 1.00 88.12 109 VAL A N 1
ATOM 862 C CA . VAL A 1 109 ? 10.168 4.700 -11.907 1.00 88.12 109 VAL A CA 1
ATOM 863 C C . VAL A 1 109 ? 10.163 3.189 -12.102 1.00 88.12 109 VAL A C 1
ATOM 865 O O . VAL A 1 109 ? 9.602 2.473 -11.278 1.00 88.12 109 VAL A O 1
ATOM 868 N N . ARG A 1 110 ? 10.853 2.682 -13.132 1.00 88.62 110 ARG A N 1
ATOM 869 C CA . ARG A 1 110 ? 10.937 1.235 -13.405 1.00 88.62 110 ARG A CA 1
ATOM 870 C C . ARG A 1 110 ? 11.544 0.463 -12.232 1.00 88.62 110 ARG A C 1
ATOM 872 O O . ARG A 1 110 ? 11.000 -0.559 -11.828 1.00 88.62 110 ARG A O 1
ATOM 879 N N . GLY A 1 111 ? 12.618 0.989 -11.643 1.00 88.06 111 GLY A N 1
ATOM 880 C CA . GLY A 1 111 ? 13.273 0.396 -10.476 1.00 88.06 111 GLY A CA 1
ATOM 881 C C . GLY A 1 111 ? 12.412 0.415 -9.211 1.00 88.06 111 GLY A C 1
ATOM 882 O O . GLY A 1 111 ? 12.512 -0.484 -8.391 1.00 88.06 111 GLY A O 1
ATOM 883 N N . ARG A 1 112 ? 11.512 1.392 -9.042 1.00 89.56 112 ARG A N 1
ATOM 884 C CA . ARG A 1 112 ? 10.526 1.343 -7.949 1.00 89.56 112 ARG A CA 1
ATOM 885 C C . ARG A 1 112 ? 9.401 0.362 -8.250 1.00 89.56 112 ARG A C 1
ATOM 887 O O . ARG A 1 112 ? 8.960 -0.351 -7.354 1.00 89.56 112 ARG A O 1
ATOM 894 N N . MET A 1 113 ? 8.958 0.296 -9.503 1.00 92.00 113 MET A N 1
ATOM 895 C CA . MET A 1 113 ? 7.909 -0.630 -9.922 1.00 92.00 113 MET A CA 1
ATOM 896 C C . MET A 1 113 ? 8.341 -2.094 -9.862 1.00 92.00 113 MET A C 1
ATOM 898 O O . MET A 1 113 ? 7.491 -2.948 -9.639 1.00 92.00 113 MET A O 1
ATOM 902 N N . SER A 1 114 ? 9.635 -2.402 -9.964 1.00 91.31 114 SER A N 1
ATOM 903 C CA . SER A 1 114 ? 10.128 -3.764 -9.732 1.00 91.31 114 SER A CA 1
ATOM 904 C C . SER A 1 114 ? 9.905 -4.254 -8.297 1.00 91.31 114 SER A C 1
ATOM 906 O O . SER A 1 114 ? 9.797 -5.458 -8.077 1.00 91.31 114 SER A O 1
ATOM 908 N N . LEU A 1 115 ? 9.794 -3.328 -7.336 1.00 90.44 115 LEU A N 1
ATOM 909 C CA . LEU A 1 115 ? 9.543 -3.614 -5.923 1.00 90.44 115 LEU A CA 1
ATOM 910 C C . LEU A 1 115 ? 8.062 -3.462 -5.556 1.00 90.44 115 LEU A C 1
ATOM 912 O O . LEU A 1 115 ? 7.509 -4.298 -4.852 1.00 90.44 115 LEU A O 1
ATOM 916 N N . ILE A 1 116 ? 7.417 -2.390 -6.025 1.00 93.50 116 ILE A N 1
ATOM 917 C CA . ILE A 1 116 ? 6.023 -2.067 -5.689 1.00 93.50 116 ILE A CA 1
ATOM 918 C C . ILE A 1 116 ? 5.046 -2.915 -6.508 1.00 93.50 116 ILE A C 1
ATOM 920 O O . ILE A 1 116 ? 4.030 -3.351 -5.980 1.00 93.50 116 ILE A O 1
ATOM 924 N N . GLY A 1 117 ? 5.344 -3.170 -7.781 1.00 93.75 117 GLY A N 1
ATOM 925 C CA . GLY A 1 117 ? 4.474 -3.924 -8.681 1.00 93.75 117 GLY A CA 1
ATOM 926 C C . GLY A 1 117 ? 4.077 -5.304 -8.141 1.00 93.75 117 GLY A C 1
ATOM 927 O O . GLY A 1 117 ? 2.881 -5.568 -8.059 1.00 93.75 117 GLY A O 1
ATOM 928 N N . PRO A 1 118 ? 5.021 -6.142 -7.663 1.00 93.94 118 PRO A N 1
ATOM 929 C CA . PRO A 1 118 ? 4.682 -7.419 -7.031 1.00 93.94 118 PRO A CA 1
ATOM 930 C C . PRO A 1 118 ? 3.732 -7.280 -5.831 1.00 93.94 118 PRO A C 1
ATOM 932 O O . PRO A 1 118 ? 2.801 -8.066 -5.683 1.00 93.94 118 PRO A O 1
ATOM 935 N N . LEU A 1 119 ? 3.894 -6.232 -5.013 1.00 95.38 119 LEU A N 1
ATOM 936 C CA . LEU A 1 119 ? 2.978 -5.953 -3.901 1.00 95.38 119 LEU A CA 1
ATOM 937 C C . LEU A 1 119 ? 1.571 -5.598 -4.399 1.00 95.38 119 LEU A C 1
ATOM 939 O O . LEU A 1 119 ? 0.584 -6.022 -3.807 1.00 95.38 119 LEU A O 1
ATOM 943 N N . ILE A 1 120 ? 1.461 -4.849 -5.500 1.00 95.75 120 ILE A N 1
ATOM 944 C CA . ILE A 1 120 ? 0.169 -4.562 -6.138 1.00 95.75 120 ILE A CA 1
ATOM 945 C C . ILE A 1 120 ? -0.470 -5.862 -6.633 1.00 95.75 120 ILE A C 1
ATOM 947 O O . ILE A 1 120 ? -1.670 -6.047 -6.452 1.00 95.75 120 ILE A O 1
ATOM 951 N N . GLU A 1 121 ? 0.298 -6.776 -7.229 1.00 95.19 121 GLU A N 1
ATOM 952 C CA . GLU A 1 121 ? -0.198 -8.063 -7.741 1.00 95.19 121 GLU A CA 1
ATOM 953 C C . GLU A 1 121 ? -0.664 -9.016 -6.640 1.00 95.19 121 GLU A C 1
ATOM 955 O O . GLU A 1 121 ? -1.642 -9.733 -6.836 1.00 95.19 121 GLU A O 1
ATOM 960 N N . GLU A 1 122 ? -0.057 -8.961 -5.459 1.00 95.31 122 GLU A N 1
ATOM 961 C CA . GLU A 1 122 ? -0.478 -9.756 -4.303 1.00 95.31 122 GLU A CA 1
ATOM 962 C C . GLU A 1 122 ? -1.642 -9.148 -3.507 1.00 95.31 122 GLU A C 1
ATOM 964 O O . GLU A 1 122 ? -2.234 -9.840 -2.686 1.00 95.31 122 GLU A O 1
ATOM 969 N N . ALA A 1 123 ? -1.966 -7.869 -3.716 1.00 97.00 123 ALA A N 1
ATOM 970 C CA . ALA A 1 123 ? -2.964 -7.157 -2.919 1.00 97.00 123 ALA A CA 1
ATOM 971 C C . ALA A 1 123 ? -4.387 -7.715 -3.080 1.00 97.00 123 ALA A C 1
ATOM 973 O O . ALA A 1 123 ? -4.888 -7.813 -4.198 1.00 97.00 123 ALA A O 1
ATOM 974 N N . GLU A 1 124 ? -5.061 -7.993 -1.973 1.00 96.69 124 GLU A N 1
ATOM 975 C CA . GLU A 1 124 ? -6.473 -8.401 -1.931 1.00 96.69 124 GLU A CA 1
ATOM 976 C C . GLU A 1 124 ? -7.389 -7.248 -1.513 1.00 96.69 124 GLU A C 1
ATOM 978 O O . GLU A 1 124 ? -8.566 -7.239 -1.846 1.00 96.69 124 GLU A O 1
ATOM 983 N N . ALA A 1 125 ? -6.836 -6.246 -0.830 1.00 97.44 125 ALA A N 1
ATOM 984 C CA . ALA A 1 125 ? -7.480 -4.976 -0.515 1.00 97.44 125 ALA A CA 1
ATOM 985 C C . ALA A 1 125 ? -6.426 -3.860 -0.471 1.00 97.44 125 ALA A C 1
ATOM 987 O O . ALA A 1 125 ? -5.222 -4.137 -0.448 1.00 97.44 125 ALA A O 1
ATOM 988 N N . ALA A 1 126 ? -6.848 -2.595 -0.460 1.00 98.06 126 ALA A N 1
ATOM 989 C CA . ALA A 1 126 ? -5.924 -1.471 -0.357 1.00 98.06 126 ALA A CA 1
ATOM 990 C C . ALA A 1 126 ? -6.439 -0.317 0.513 1.00 98.06 126 ALA A C 1
ATOM 992 O O . ALA A 1 126 ? -7.615 0.036 0.474 1.00 98.06 126 ALA A O 1
ATOM 993 N N . ILE A 1 127 ? -5.528 0.332 1.238 1.00 97.94 127 ILE A N 1
ATOM 994 C CA . ILE A 1 127 ? -5.766 1.589 1.956 1.00 97.94 127 ILE A CA 1
ATOM 995 C C . ILE A 1 127 ? -4.870 2.666 1.349 1.00 97.94 127 ILE A C 1
ATOM 997 O O . ILE A 1 127 ? -3.646 2.538 1.333 1.00 97.94 127 ILE A O 1
ATOM 1001 N N . ILE A 1 128 ? -5.477 3.748 0.868 1.00 96.31 128 ILE A N 1
ATOM 1002 C CA . ILE A 1 128 ? -4.785 4.876 0.248 1.00 96.31 128 ILE A CA 1
ATOM 1003 C C . ILE A 1 128 ? -4.987 6.125 1.102 1.00 96.31 128 ILE A C 1
ATOM 1005 O O . ILE A 1 128 ? -6.074 6.704 1.119 1.00 96.31 128 ILE A O 1
ATOM 1009 N N . MET A 1 129 ? -3.913 6.568 1.757 1.00 95.38 129 MET A N 1
ATOM 1010 C CA . MET A 1 129 ? -3.832 7.866 2.418 1.00 95.38 129 MET A CA 1
ATOM 1011 C C . MET A 1 129 ? -3.461 8.948 1.402 1.00 95.38 129 MET A C 1
ATOM 1013 O O . MET A 1 129 ? -2.363 8.957 0.839 1.00 95.38 129 MET A O 1
ATOM 1017 N N . LYS A 1 130 ? -4.393 9.864 1.157 1.00 92.88 130 LYS A N 1
ATOM 1018 C CA . LYS A 1 130 ? -4.225 11.020 0.275 1.00 92.88 130 LYS A CA 1
ATOM 1019 C C . LYS A 1 130 ? -3.589 12.183 1.023 1.00 92.88 130 LYS A C 1
ATOM 1021 O O . LYS A 1 130 ? -3.775 12.328 2.228 1.00 92.88 130 LYS A O 1
ATOM 1026 N N . ASN A 1 131 ? -2.846 13.007 0.281 1.00 90.00 131 ASN A N 1
ATOM 1027 C CA . ASN A 1 131 ? -2.228 14.245 0.770 1.00 90.00 131 ASN A CA 1
ATOM 1028 C C . ASN A 1 131 ? -1.376 14.056 2.037 1.00 90.00 131 ASN A C 1
ATOM 1030 O O . ASN A 1 131 ? -1.239 14.960 2.860 1.00 90.00 131 ASN A O 1
ATOM 1034 N N . ALA A 1 132 ? -0.783 12.868 2.175 1.00 88.44 132 ALA A N 1
ATOM 1035 C CA . ALA A 1 132 ? 0.145 12.565 3.246 1.00 88.44 132 ALA A CA 1
ATOM 1036 C C . ALA A 1 132 ? 1.456 13.354 3.051 1.00 88.44 132 ALA A C 1
ATOM 1038 O O . ALA A 1 132 ? 1.958 13.431 1.925 1.00 88.44 132 ALA A O 1
ATOM 1039 N N . PRO A 1 133 ? 2.037 13.926 4.120 1.00 85.88 133 PRO A N 1
ATOM 1040 C CA . PRO A 1 133 ? 3.304 14.642 4.029 1.00 85.88 133 PRO A CA 1
ATOM 1041 C C . PRO A 1 133 ? 4.454 13.687 3.682 1.00 85.88 133 PRO A C 1
ATOM 1043 O O . PRO A 1 133 ? 4.377 12.483 3.925 1.00 85.88 133 PRO A O 1
ATOM 1046 N N . ILE A 1 134 ? 5.571 14.234 3.188 1.00 76.62 134 ILE A N 1
ATOM 1047 C CA . ILE A 1 134 ? 6.747 13.447 2.765 1.00 76.62 134 ILE A CA 1
ATOM 1048 C C . ILE A 1 134 ? 7.291 12.545 3.887 1.00 76.62 134 ILE A C 1
ATOM 1050 O O . ILE A 1 134 ? 7.775 11.449 3.625 1.00 76.62 134 ILE A O 1
ATOM 1054 N N . GLY A 1 135 ? 7.165 12.967 5.148 1.00 77.00 135 GLY A N 1
ATOM 1055 C CA . GLY A 1 135 ? 7.581 12.172 6.306 1.00 77.00 135 GLY A CA 1
ATOM 1056 C C . GLY A 1 135 ? 6.671 10.982 6.639 1.00 77.00 135 GLY A C 1
ATOM 1057 O O . GLY A 1 135 ? 7.095 10.088 7.362 1.00 77.00 135 GLY A O 1
ATOM 1058 N N . PHE A 1 136 ? 5.441 10.932 6.115 1.00 77.69 136 PHE A N 1
ATOM 1059 C CA . PHE A 1 136 ? 4.507 9.826 6.369 1.00 77.69 136 PHE A CA 1
ATOM 1060 C C . PHE A 1 136 ? 4.822 8.585 5.520 1.00 77.69 136 PHE A C 1
ATOM 1062 O O . PHE A 1 136 ? 4.400 7.475 5.848 1.00 77.69 136 PHE A O 1
ATOM 1069 N N . GLY A 1 137 ? 5.570 8.768 4.429 1.00 67.88 137 GLY A N 1
ATOM 1070 C CA . GLY A 1 137 ? 6.058 7.691 3.585 1.00 67.88 137 GLY A CA 1
ATOM 1071 C C . GLY A 1 137 ? 6.693 8.164 2.273 1.00 67.88 137 GLY A C 1
ATOM 1072 O O . GLY A 1 137 ? 6.763 9.351 1.983 1.00 67.88 137 GLY A O 1
ATOM 1073 N N . CYS A 1 138 ? 7.179 7.233 1.449 1.00 66.62 138 CYS A N 1
ATOM 1074 C CA . CYS A 1 138 ? 7.879 7.472 0.198 1.00 66.62 138 CYS A CA 1
ATOM 1075 C C . CYS A 1 138 ? 6.898 7.989 -0.854 1.00 66.62 138 CYS A C 1
ATOM 1077 O O . CYS A 1 138 ? 6.386 7.237 -1.678 1.00 66.62 138 CYS A O 1
ATOM 1079 N N . VAL A 1 139 ? 6.668 9.297 -0.820 1.00 64.75 139 VAL A N 1
ATOM 1080 C CA . VAL A 1 139 ? 5.887 10.039 -1.814 1.00 64.75 139 VAL A CA 1
ATOM 1081 C C . VAL A 1 139 ? 6.780 10.873 -2.741 1.00 64.75 139 VAL A C 1
ATOM 1083 O O . VAL A 1 139 ? 6.286 11.522 -3.648 1.00 64.75 139 VAL A O 1
ATOM 1086 N N . GLY A 1 140 ? 8.108 10.834 -2.583 1.00 61.81 140 GLY A N 1
ATOM 1087 C CA . GLY A 1 140 ? 9.035 11.702 -3.328 1.00 61.81 140 GLY A CA 1
ATOM 1088 C C . GLY A 1 140 ? 9.153 11.451 -4.841 1.00 61.81 140 GLY A C 1
ATOM 1089 O O . GLY A 1 140 ? 9.820 12.220 -5.521 1.00 61.81 140 GLY A O 1
ATOM 1090 N N . CYS A 1 141 ? 8.540 10.396 -5.396 1.00 79.88 141 CYS A N 1
ATOM 1091 C CA . CYS A 1 141 ? 8.485 10.181 -6.848 1.00 79.88 141 CYS A CA 1
ATOM 1092 C C . CYS A 1 141 ? 7.036 10.173 -7.324 1.00 79.88 141 CYS A C 1
ATOM 1094 O O . CYS A 1 141 ? 6.415 9.115 -7.440 1.00 79.88 141 CYS A O 1
ATOM 1096 N N . GLU A 1 142 ? 6.521 11.356 -7.650 1.00 83.31 142 GLU A N 1
ATOM 1097 C CA . GLU A 1 142 ? 5.104 11.532 -7.974 1.00 83.31 142 GLU A CA 1
ATOM 1098 C C . GLU A 1 142 ? 4.646 10.677 -9.161 1.00 83.31 142 GLU A C 1
ATOM 1100 O O . GLU A 1 142 ? 3.554 10.119 -9.152 1.00 83.31 142 GLU A O 1
ATOM 1105 N N . ARG A 1 143 ? 5.518 10.454 -10.153 1.00 87.25 143 ARG A N 1
ATOM 1106 C CA . ARG A 1 143 ? 5.211 9.567 -11.289 1.00 87.25 143 ARG A CA 1
ATOM 1107 C C . ARG A 1 143 ? 4.987 8.117 -10.863 1.00 87.25 143 ARG A C 1
ATOM 1109 O O . ARG A 1 143 ? 4.073 7.472 -11.367 1.00 87.25 143 ARG A O 1
ATOM 1116 N N . THR A 1 144 ? 5.781 7.620 -9.915 1.00 89.62 144 THR A N 1
ATOM 1117 C CA . THR A 1 144 ? 5.582 6.272 -9.362 1.00 89.62 144 THR A CA 1
ATOM 1118 C C . THR A 1 144 ? 4.319 6.223 -8.506 1.00 89.62 144 THR A C 1
ATOM 1120 O O . THR A 1 144 ? 3.581 5.244 -8.575 1.00 89.62 144 THR A O 1
ATOM 1123 N N . ASN A 1 145 ? 4.041 7.276 -7.731 1.00 90.38 145 ASN A N 1
ATOM 1124 C CA . ASN A 1 145 ? 2.838 7.374 -6.903 1.00 90.38 145 ASN A CA 1
ATOM 1125 C C . ASN A 1 145 ? 1.570 7.286 -7.753 1.00 90.38 145 ASN A C 1
ATOM 1127 O O . ASN A 1 145 ? 0.672 6.504 -7.447 1.00 90.38 145 ASN A O 1
ATOM 1131 N N . GLU A 1 146 ? 1.500 8.077 -8.825 1.00 90.44 146 GLU A N 1
ATOM 1132 C CA . GLU A 1 146 ? 0.360 8.080 -9.740 1.00 90.44 146 GLU A CA 1
ATOM 1133 C C . GLU A 1 146 ? 0.176 6.724 -10.417 1.00 90.44 146 GLU A C 1
ATOM 1135 O O . GLU A 1 146 ? -0.924 6.171 -10.381 1.00 90.44 146 GLU A O 1
ATOM 1140 N N . LEU A 1 147 ? 1.257 6.132 -10.937 1.00 92.44 147 LEU A N 1
ATOM 1141 C CA . LEU A 1 147 ? 1.206 4.800 -11.541 1.00 92.44 147 LEU A CA 1
ATOM 1142 C C . LEU A 1 147 ? 0.741 3.732 -10.537 1.00 92.44 147 LEU A C 1
ATOM 1144 O O . LEU A 1 147 ? -0.133 2.928 -10.847 1.00 92.44 147 LEU A O 1
ATOM 1148 N N . THR A 1 148 ? 1.261 3.761 -9.310 1.00 93.88 148 THR A N 1
ATOM 1149 C CA . THR A 1 148 ? 0.880 2.837 -8.228 1.00 93.88 148 THR A CA 1
ATOM 1150 C C . THR A 1 148 ? -0.610 2.950 -7.900 1.00 93.88 148 THR A C 1
ATOM 1152 O O . THR A 1 148 ? -1.326 1.948 -7.894 1.00 93.88 148 THR A O 1
ATOM 1155 N N . LYS A 1 149 ? -1.105 4.177 -7.673 1.00 93.56 149 LYS A N 1
ATOM 1156 C CA . LYS A 1 149 ? -2.525 4.438 -7.385 1.00 93.56 149 LYS A CA 1
ATOM 1157 C C . LYS A 1 149 ? -3.420 4.012 -8.553 1.00 93.56 149 LYS A C 1
ATOM 1159 O O . LYS A 1 149 ? -4.497 3.468 -8.322 1.00 93.56 149 LYS A O 1
ATOM 1164 N N . TYR A 1 150 ? -2.989 4.249 -9.792 1.00 94.75 150 TYR A N 1
ATOM 1165 C CA . TYR A 1 150 ? -3.708 3.832 -10.997 1.00 94.75 150 TYR A CA 1
ATOM 1166 C C . TYR A 1 150 ? -3.834 2.305 -11.091 1.00 94.75 150 TYR A C 1
ATOM 1168 O O . TYR A 1 150 ? -4.941 1.796 -11.265 1.00 94.75 150 TYR A O 1
ATOM 1176 N N . LEU A 1 151 ? -2.727 1.576 -10.919 1.00 95.19 151 LEU A N 1
ATOM 1177 C CA . LEU A 1 151 ? -2.708 0.114 -11.007 1.00 95.19 151 LEU A CA 1
ATOM 1178 C C . LEU A 1 151 ? -3.570 -0.540 -9.918 1.00 95.19 151 LEU A C 1
ATOM 1180 O O . LEU A 1 151 ? -4.355 -1.431 -10.229 1.00 95.19 151 LEU A O 1
ATOM 1184 N N . ILE A 1 152 ? -3.504 -0.050 -8.673 1.00 95.88 152 ILE A N 1
ATOM 1185 C CA . ILE A 1 152 ? -4.363 -0.538 -7.579 1.00 95.88 152 ILE A CA 1
ATOM 1186 C C . ILE A 1 152 ? -5.848 -0.332 -7.898 1.00 95.88 152 ILE A C 1
ATOM 1188 O O . ILE A 1 152 ? -6.640 -1.258 -7.748 1.00 95.88 152 ILE A O 1
ATOM 1192 N N . ARG A 1 153 ? -6.240 0.850 -8.397 1.00 93.75 153 ARG A N 1
ATOM 1193 C CA . ARG A 1 153 ? -7.644 1.128 -8.760 1.00 93.75 153 ARG A CA 1
ATOM 1194 C C . ARG A 1 153 ? -8.146 0.240 -9.893 1.00 93.75 153 ARG A C 1
ATOM 1196 O O . ARG A 1 153 ? -9.306 -0.152 -9.885 1.00 93.75 153 ARG A O 1
ATOM 1203 N N . ARG A 1 154 ? -7.286 -0.089 -10.861 1.00 95.25 154 ARG A N 1
ATOM 1204 C CA . ARG A 1 154 ? -7.640 -0.982 -11.974 1.00 95.25 154 ARG A CA 1
ATOM 1205 C C . ARG A 1 154 ? -7.742 -2.449 -11.586 1.00 95.25 154 ARG A C 1
ATOM 1207 O O . ARG A 1 154 ? -8.300 -3.216 -12.364 1.00 95.25 154 ARG A O 1
ATOM 1214 N N . LYS A 1 155 ? -7.219 -2.837 -10.424 1.00 94.50 155 LYS A N 1
ATOM 1215 C CA . LYS A 1 155 ? -7.193 -4.234 -10.000 1.00 94.50 155 LYS A CA 1
ATOM 1216 C C . LYS A 1 155 ? -8.578 -4.788 -9.639 1.00 94.50 155 LYS A C 1
ATOM 1218 O O . LYS A 1 155 ? -8.766 -5.996 -9.687 1.00 94.50 155 LYS A O 1
ATOM 1223 N N . GLY A 1 156 ? -9.542 -3.927 -9.305 1.00 93.44 156 GLY A N 1
ATOM 1224 C CA . GLY A 1 156 ? -10.892 -4.363 -8.925 1.00 93.44 156 GLY A CA 1
ATOM 1225 C C . GLY A 1 156 ? -10.981 -4.961 -7.517 1.00 93.44 156 GLY A C 1
ATOM 1226 O O . GLY A 1 156 ? -11.921 -5.690 -7.226 1.00 93.44 156 GLY A O 1
ATOM 1227 N N . ILE A 1 157 ? -10.011 -4.660 -6.651 1.00 95.56 157 ILE A N 1
ATOM 1228 C CA . ILE A 1 157 ? -10.034 -5.024 -5.227 1.00 95.56 157 ILE A CA 1
ATOM 1229 C C . ILE A 1 157 ? -10.705 -3.923 -4.389 1.00 95.56 157 ILE A C 1
ATOM 1231 O O . ILE A 1 157 ? -10.734 -2.770 -4.832 1.00 95.56 157 ILE A O 1
ATOM 1235 N N . PRO A 1 158 ? -11.199 -4.214 -3.173 1.00 96.88 158 PRO A N 1
ATOM 1236 C CA . PRO A 1 158 ? -11.679 -3.193 -2.245 1.00 96.88 158 PRO A CA 1
ATOM 1237 C C . PRO A 1 158 ? -10.599 -2.146 -1.941 1.00 96.88 158 PRO A C 1
ATOM 1239 O O . PRO A 1 158 ? -9.473 -2.486 -1.569 1.00 96.88 158 PRO A O 1
ATOM 1242 N N . VAL A 1 159 ? -10.935 -0.858 -2.083 1.00 97.50 159 VAL A N 1
ATOM 1243 C CA . VAL A 1 159 ? -10.006 0.254 -1.828 1.00 97.50 159 VAL A CA 1
ATOM 1244 C C . VAL A 1 159 ? -10.633 1.300 -0.912 1.00 97.50 159 VAL A C 1
ATOM 1246 O O . VAL A 1 159 ? -11.545 2.024 -1.314 1.00 97.50 159 VAL A O 1
ATOM 1249 N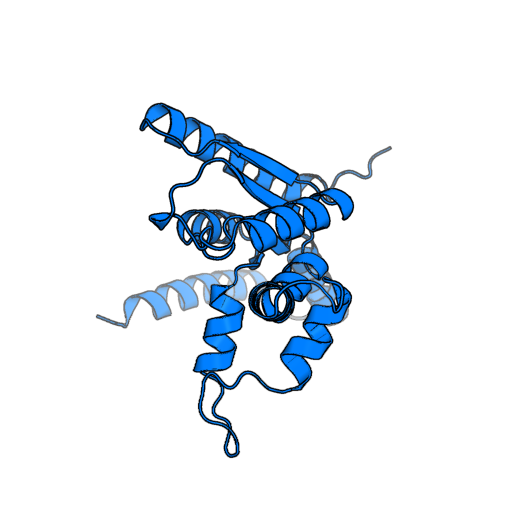 N . LEU A 1 160 ? -10.061 1.479 0.276 1.00 97.62 160 LEU A N 1
ATOM 1250 C CA . LEU A 1 160 ? -10.379 2.597 1.155 1.00 97.62 160 LEU A CA 1
ATOM 1251 C C . LEU A 1 160 ? -9.502 3.805 0.809 1.00 97.62 160 LEU A C 1
ATOM 1253 O O . LEU A 1 160 ? -8.278 3.748 0.896 1.00 97.62 160 LEU A O 1
ATOM 1257 N N . ASN A 1 161 ? -10.124 4.932 0.465 1.00 96.75 161 ASN A N 1
ATOM 1258 C CA . ASN A 1 161 ? -9.427 6.210 0.325 1.00 96.75 161 ASN A CA 1
ATOM 1259 C C . ASN A 1 161 ? -9.694 7.072 1.566 1.00 96.75 161 ASN A C 1
ATOM 1261 O O . ASN A 1 161 ? -10.847 7.382 1.862 1.00 96.75 161 ASN A O 1
ATOM 1265 N N . VAL A 1 162 ? -8.636 7.498 2.252 1.00 96.25 162 VAL A N 1
ATOM 1266 C CA . VAL A 1 162 ? -8.706 8.388 3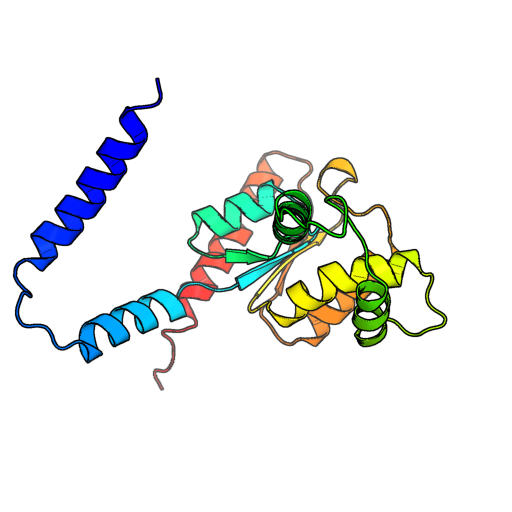.421 1.00 96.25 162 VAL A CA 1
ATOM 1267 C C . VAL A 1 162 ? -7.809 9.601 3.224 1.00 96.25 162 VAL A C 1
ATOM 1269 O O . VAL A 1 162 ? -6.809 9.540 2.515 1.00 96.25 162 VAL A O 1
ATOM 1272 N N . GLU A 1 163 ? -8.198 10.714 3.828 1.00 95.69 163 GLU A N 1
ATOM 1273 C CA . GLU A 1 163 ? -7.434 11.957 3.807 1.00 95.69 163 GLU A CA 1
ATOM 1274 C C . GLU A 1 163 ? -6.479 11.991 5.003 1.00 95.69 163 GLU A C 1
ATOM 1276 O O . GLU A 1 163 ? -6.861 11.568 6.097 1.00 95.69 163 GLU A O 1
ATOM 1281 N N . TYR A 1 164 ? -5.254 12.485 4.810 1.00 94.19 164 TYR A N 1
ATOM 1282 C CA . TYR A 1 164 ? -4.317 12.646 5.918 1.00 94.19 164 TYR A CA 1
ATOM 1283 C C . TYR A 1 164 ? -4.868 13.636 6.961 1.00 94.19 164 TYR A C 1
ATOM 1285 O O . TYR A 1 164 ? -5.202 14.768 6.596 1.00 94.19 164 TYR A O 1
ATOM 1293 N N . PRO A 1 165 ? -4.960 13.245 8.246 1.00 94.81 165 PRO A N 1
ATOM 1294 C CA . PRO A 1 165 ? -5.556 14.086 9.274 1.00 94.81 165 PRO A CA 1
ATOM 1295 C C . PRO A 1 165 ? -4.631 15.246 9.662 1.00 94.81 165 PRO A C 1
ATOM 1297 O O . PRO A 1 165 ? -3.422 15.073 9.817 1.00 94.81 165 PRO A O 1
ATOM 1300 N N . LYS A 1 166 ? -5.209 16.430 9.867 1.00 93.25 166 LYS A N 1
ATOM 1301 C CA . LYS A 1 166 ? -4.516 17.638 10.349 1.00 93.25 166 LYS A CA 1
ATOM 1302 C C . LYS A 1 166 ? -4.825 17.957 11.811 1.00 93.25 166 LYS A C 1
ATOM 1304 O O . LYS A 1 166 ? -4.131 18.773 12.411 1.00 93.25 166 LYS A O 1
ATOM 1309 N N . THR A 1 167 ? -5.845 17.315 12.375 1.00 96.31 167 THR A N 1
ATOM 1310 C CA . THR A 1 167 ? -6.269 17.454 13.774 1.00 96.31 167 THR A CA 1
ATOM 1311 C C . THR A 1 167 ? -6.406 16.084 14.438 1.00 96.31 167 THR A C 1
ATOM 1313 O O . THR A 1 167 ? -6.481 15.052 13.763 1.00 96.31 167 THR A O 1
ATOM 1316 N N . GLU A 1 168 ? -6.436 16.052 15.770 1.00 95.25 168 GLU A N 1
ATOM 1317 C CA . GLU A 1 168 ? -6.617 14.809 16.529 1.00 95.25 168 GLU A CA 1
ATOM 1318 C C . GLU A 1 168 ? -7.994 14.174 16.254 1.00 95.25 168 GLU A C 1
ATOM 1320 O O . GLU A 1 168 ? -8.131 12.958 16.118 1.00 95.25 168 GLU A O 1
ATOM 1325 N N . GLU A 1 169 ? -9.018 15.003 16.101 1.00 96.06 169 GLU A N 1
ATOM 1326 C CA . GLU A 1 169 ? -10.397 14.611 15.825 1.00 96.06 169 GLU A CA 1
ATOM 1327 C C . GLU A 1 169 ? -10.504 13.966 14.442 1.00 96.06 169 GLU A C 1
ATOM 1329 O O . GLU A 1 169 ? -11.089 12.888 14.301 1.00 96.06 169 GLU A O 1
ATOM 1334 N N . GLU A 1 170 ? -9.863 14.563 13.434 1.00 94.75 170 GLU A N 1
ATOM 1335 C CA . GLU A 1 170 ? -9.723 13.953 12.111 1.00 94.75 170 GLU A CA 1
ATOM 1336 C C . GLU A 1 170 ? -8.962 12.628 12.186 1.00 94.75 170 GLU A C 1
ATOM 1338 O O . GLU A 1 170 ? -9.375 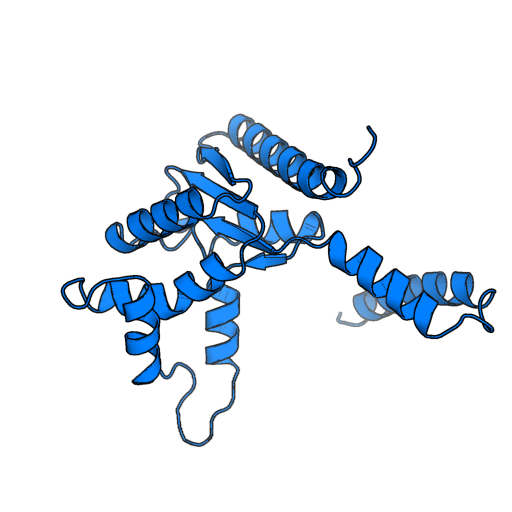11.654 11.557 1.00 94.75 170 GLU A O 1
ATOM 1343 N N . ALA A 1 171 ? -7.898 12.547 12.991 1.00 94.81 171 ALA A N 1
ATOM 1344 C CA . ALA A 1 171 ? -7.135 11.314 13.153 1.00 94.81 171 ALA A CA 1
ATOM 1345 C C . ALA A 1 171 ? -7.997 10.189 13.746 1.00 94.81 171 ALA A C 1
ATOM 1347 O O . ALA A 1 171 ? -8.001 9.074 13.219 1.00 94.81 171 ALA A O 1
ATOM 1348 N N . LYS A 1 172 ? -8.807 10.485 14.773 1.00 95.38 172 LYS A N 1
ATOM 1349 C CA . LYS A 1 172 ? -9.781 9.537 15.345 1.00 95.38 172 LYS A CA 1
ATOM 1350 C C . LYS A 1 172 ? -10.779 9.056 14.288 1.00 95.38 172 LYS A C 1
ATOM 1352 O O . LYS A 1 172 ? -11.106 7.870 14.252 1.00 95.38 172 LYS A O 1
ATOM 1357 N N . ILE A 1 173 ? -11.256 9.948 13.417 1.00 96.19 173 ILE A N 1
ATOM 1358 C CA . ILE A 1 173 ? -12.176 9.599 12.323 1.00 96.19 173 ILE A CA 1
ATOM 1359 C C . ILE A 1 173 ? -11.487 8.694 11.295 1.00 96.19 173 ILE A C 1
ATOM 1361 O O . ILE A 1 173 ? -12.060 7.680 10.899 1.00 96.19 173 ILE A O 1
ATOM 1365 N N . VAL A 1 174 ? -10.265 9.028 10.876 1.00 96.00 174 VAL A N 1
ATOM 1366 C CA . VAL A 1 174 ? -9.484 8.236 9.913 1.00 96.00 174 VAL A CA 1
ATOM 1367 C C . VAL A 1 174 ? -9.231 6.828 10.448 1.00 96.00 174 VAL A C 1
ATOM 1369 O O . VAL A 1 174 ? -9.497 5.855 9.744 1.00 96.00 174 VAL A O 1
ATOM 1372 N N . VAL A 1 175 ? -8.801 6.700 11.706 1.00 95.88 175 VAL A N 1
ATOM 1373 C CA . VAL A 1 175 ? -8.569 5.396 12.344 1.00 95.88 175 VAL A CA 1
ATOM 1374 C C . VAL A 1 175 ? -9.862 4.585 12.429 1.00 95.88 175 VAL A C 1
ATOM 1376 O O . VAL A 1 175 ? -9.850 3.405 12.094 1.00 95.88 175 VAL A O 1
ATOM 1379 N N . LYS A 1 176 ? -10.994 5.200 12.802 1.00 96.25 176 LYS A N 1
ATOM 1380 C CA . LYS A 1 176 ? -12.299 4.513 12.820 1.00 96.25 176 LYS A CA 1
ATOM 1381 C C . LYS A 1 176 ? -12.707 3.999 11.439 1.00 96.25 176 LYS A C 1
ATOM 1383 O O . LYS A 1 176 ? -13.189 2.876 11.343 1.00 96.25 176 LYS A O 1
ATOM 1388 N N . LYS A 1 177 ? -12.494 4.789 10.381 1.00 97.38 177 LYS A N 1
ATOM 1389 C CA . LYS A 1 177 ? -12.775 4.375 8.995 1.00 97.38 177 LYS A CA 1
ATOM 1390 C C . LYS A 1 177 ? -11.909 3.194 8.568 1.00 97.38 177 LYS A C 1
ATOM 1392 O O . LYS A 1 177 ? -12.427 2.246 7.992 1.00 97.38 177 LYS A O 1
ATOM 1397 N N . ILE A 1 178 ? -10.612 3.241 8.878 1.00 97.00 178 ILE A N 1
ATOM 1398 C CA . ILE A 1 178 ? -9.688 2.136 8.599 1.00 97.00 178 ILE A CA 1
ATOM 1399 C C . ILE A 1 178 ? -10.112 0.881 9.368 1.00 97.00 178 ILE A C 1
ATOM 1401 O O . ILE A 1 178 ? -10.200 -0.187 8.779 1.00 97.00 178 ILE A O 1
ATOM 1405 N N . ALA A 1 179 ? -10.434 1.011 10.655 1.00 95.50 179 ALA A N 1
ATOM 1406 C CA . ALA A 1 179 ? -10.885 -0.102 11.484 1.00 95.50 179 ALA A CA 1
ATOM 1407 C C . ALA A 1 179 ? -12.181 -0.743 10.964 1.00 95.50 179 ALA A C 1
ATOM 1409 O O . ALA A 1 17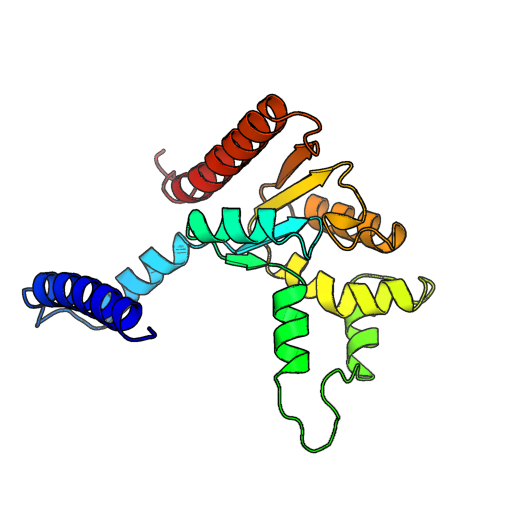9 ? -12.289 -1.963 10.957 1.00 95.50 179 ALA A O 1
ATOM 1410 N N . ALA A 1 180 ? -13.157 0.064 10.540 1.00 96.12 180 ALA A N 1
ATOM 1411 C CA . ALA A 1 180 ? -14.400 -0.438 9.959 1.00 96.12 180 ALA A CA 1
ATOM 1412 C C . ALA A 1 180 ? -14.133 -1.201 8.656 1.00 96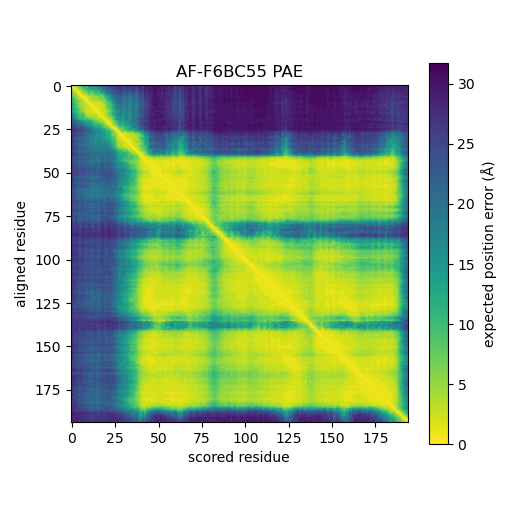.12 180 ALA A C 1
ATOM 1414 O O . ALA A 1 180 ? -14.543 -2.347 8.532 1.00 96.12 180 ALA A O 1
ATOM 1415 N N . PHE A 1 181 ? -13.349 -0.610 7.751 1.00 96.81 181 PHE A N 1
ATOM 1416 C CA . PHE A 1 181 ? -12.967 -1.250 6.495 1.00 96.81 181 PHE A CA 1
ATOM 1417 C C . PHE A 1 181 ? -12.256 -2.588 6.710 1.00 96.81 181 PHE A C 1
ATOM 1419 O O . PHE A 1 181 ? -12.587 -3.566 6.056 1.00 96.81 181 PHE A O 1
ATOM 1426 N N . LEU A 1 182 ? -11.296 -2.651 7.638 1.00 94.44 182 LEU A N 1
ATOM 1427 C CA . LEU A 1 182 ? -10.571 -3.892 7.921 1.00 94.44 182 LEU A CA 1
ATOM 1428 C C . LEU A 1 182 ? -11.501 -4.973 8.496 1.00 94.44 182 LEU A C 1
ATOM 1430 O O . LEU A 1 182 ? -11.407 -6.119 8.086 1.00 94.44 182 LEU A O 1
ATOM 1434 N N . LYS A 1 183 ? -12.463 -4.618 9.355 1.00 91.75 183 LYS A N 1
ATOM 1435 C CA . LYS A 1 183 ? -13.469 -5.576 9.848 1.00 91.75 183 LYS A CA 1
ATOM 1436 C C . LYS A 1 183 ? -14.407 -6.075 8.750 1.00 91.75 183 LYS A C 1
ATOM 1438 O O . LYS A 1 183 ? -14.699 -7.262 8.691 1.00 91.75 183 LYS A O 1
ATOM 1443 N N . GLU A 1 184 ? -14.846 -5.194 7.854 1.00 91.25 184 GLU A N 1
ATOM 1444 C CA . GLU A 1 184 ? -15.690 -5.580 6.715 1.00 91.25 184 GLU A CA 1
ATOM 1445 C C . GLU A 1 184 ? -14.987 -6.598 5.801 1.00 91.25 184 GLU A C 1
ATOM 1447 O O . GLU A 1 184 ? -15.640 -7.480 5.247 1.00 91.25 184 GLU A O 1
ATOM 1452 N N . LEU A 1 185 ? -13.653 -6.535 5.684 1.00 89.06 185 LEU A N 1
ATOM 1453 C CA . LEU A 1 185 ? -12.872 -7.537 4.948 1.00 89.06 185 LEU A CA 1
ATOM 1454 C C . LEU A 1 185 ? -12.897 -8.929 5.602 1.00 89.06 185 LEU A C 1
ATOM 1456 O O . LEU A 1 185 ? -12.704 -9.917 4.8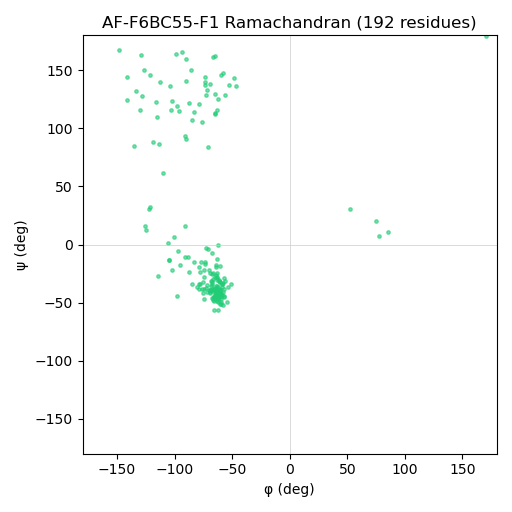95 1.00 89.06 185 LEU A O 1
ATOM 1460 N N . GLU A 1 186 ? -13.130 -9.028 6.916 1.00 77.56 186 GLU A N 1
ATOM 1461 C CA . GLU A 1 186 ? -13.324 -10.309 7.613 1.00 77.56 186 GLU A CA 1
ATOM 1462 C C . GLU A 1 186 ? -14.739 -10.870 7.401 1.00 77.56 186 GLU A C 1
ATOM 1464 O O . GLU A 1 186 ? -14.938 -12.087 7.362 1.00 77.56 186 GLU A O 1
ATOM 1469 N N . GLU A 1 187 ? -15.733 -9.986 7.300 1.00 71.50 187 GLU A N 1
ATOM 1470 C CA . GLU A 1 187 ? -17.154 -10.339 7.214 1.00 71.50 187 GLU A CA 1
ATOM 1471 C C . GLU A 1 187 ? -17.597 -10.657 5.781 1.00 71.50 187 GLU A C 1
ATOM 1473 O O . GLU A 1 187 ? -18.400 -11.569 5.585 1.00 71.50 187 GLU A O 1
ATOM 1478 N N . GLY A 1 188 ? -17.025 -9.976 4.782 1.00 57.72 188 GLY A N 1
ATOM 1479 C CA . GLY A 1 188 ? -17.337 -10.158 3.360 1.00 57.72 188 GLY A CA 1
ATOM 1480 C C . GLY A 1 188 ? -17.018 -11.547 2.791 1.00 57.72 188 GLY A C 1
ATOM 1481 O O . GLY A 1 188 ? -17.495 -11.869 1.708 1.00 57.72 188 GLY A O 1
ATOM 1482 N N . ASP A 1 189 ? -16.272 -12.381 3.522 1.00 50.50 189 ASP A N 1
ATOM 1483 C CA . ASP A 1 189 ? -16.015 -13.790 3.176 1.00 50.50 189 ASP A CA 1
ATOM 1484 C C . ASP A 1 189 ? -17.050 -14.765 3.779 1.00 50.50 189 ASP A C 1
ATOM 1486 O O . ASP A 1 189 ? -17.101 -15.934 3.411 1.00 50.50 189 ASP A O 1
ATOM 1490 N N . ASN A 1 190 ? -17.904 -14.298 4.702 1.00 39.44 190 ASN A N 1
ATOM 1491 C CA . ASN A 1 190 ? -18.957 -15.105 5.341 1.00 39.44 190 ASN A CA 1
ATOM 1492 C C . ASN A 1 190 ? -20.354 -14.866 4.729 1.00 39.44 190 ASN A C 1
ATOM 1494 O O . ASN A 1 190 ? -21.348 -15.362 5.256 1.00 39.44 190 ASN A O 1
ATOM 1498 N N . GLY A 1 191 ? -20.441 -14.098 3.639 1.00 36.59 191 GLY A N 1
ATOM 1499 C CA . GLY A 1 191 ? -21.689 -13.658 3.015 1.00 36.59 191 GLY A CA 1
ATOM 1500 C C . GLY A 1 191 ? -21.966 -14.303 1.659 1.00 36.59 191 GLY A C 1
ATOM 1501 O O . GLY A 1 191 ? -22.086 -13.594 0.666 1.00 36.59 191 GLY A O 1
ATOM 1502 N N . VAL A 1 192 ? -22.111 -15.629 1.614 1.00 36.22 192 VAL A N 1
ATOM 1503 C CA . VAL A 1 192 ? -22.996 -16.269 0.626 1.00 36.22 192 VAL A CA 1
ATOM 1504 C C . VAL A 1 192 ? -24.140 -16.909 1.402 1.00 36.22 192 VAL A C 1
ATOM 1506 O O . VAL A 1 192 ? -24.095 -18.073 1.790 1.00 36.22 192 VAL A O 1
ATOM 1509 N N . SER A 1 193 ? -25.160 -16.101 1.661 1.00 34.41 193 SER A N 1
ATOM 1510 C CA . SER A 1 193 ? -26.502 -16.560 1.994 1.00 34.41 193 SER A CA 1
ATOM 1511 C C . SER A 1 193 ? -27.484 -15.712 1.197 1.00 34.41 193 SER A C 1
ATOM 1513 O O . SER A 1 193 ? -27.912 -14.663 1.672 1.00 34.41 193 SER A O 1
ATOM 1515 N N . GLU A 1 194 ? -27.721 -16.127 -0.046 1.00 29.83 194 GLU A N 1
ATOM 1516 C CA . GLU A 1 194 ? -29.031 -16.271 -0.706 1.00 29.83 194 GLU A CA 1
ATOM 1517 C C . GLU A 1 194 ? -28.840 -16.811 -2.129 1.00 29.83 194 GLU A C 1
ATOM 1519 O O . GLU A 1 194 ? -28.005 -16.254 -2.878 1.00 29.83 194 GLU A O 1
#

Radius of gyration: 20.28 Å; Cα contacts (8 Å, |Δi|>4): 203; chains: 1; bounding box: 57×56×53 Å

Solvent-accessible surface area (backbone atoms only — not comparable to full-atom values): 11068 Å² total; per-residue (Å²): 145,81,65,66,70,58,52,54,52,48,49,52,51,44,54,53,48,61,68,45,63,84,48,84,83,65,55,70,68,56,58,50,49,50,52,49,60,58,49,70,54,43,46,34,31,24,41,36,43,36,54,22,63,68,62,36,52,52,37,43,75,72,65,26,45,55,42,38,54,58,60,60,51,52,46,46,56,65,49,87,50,92,93,42,66,62,64,70,80,52,84,62,40,50,57,52,3,51,80,80,35,60,90,87,51,57,67,74,44,22,51,46,34,39,61,50,45,60,42,57,74,63,38,57,29,34,41,37,50,38,89,57,57,68,89,56,20,78,57,88,49,57,70,46,51,52,51,52,55,50,53,53,66,71,66,75,48,59,69,50,79,44,68,55,59,90,47,72,69,47,39,55,51,49,51,50,52,52,53,51,54,58,51,48,62,52,52,67,78,74,67,85,85,131

Secondary structure (DSSP, 8-state):
--SHHHHHHHHHHHHHHHHHGGGTT--HHHHHHHHHHHHHT--EEEEESTT-HHHHHHHHHTT-EEE-HHHHHHHHHH---SSS-TTPPPTHHHHHHTTTS-TTS-HHHHHHHHHHHHHHHH-SEEEEEET--GGGS--S-HHHHHHHHHHHHHTTS-EEEEEPPSSHHHHHHHHHHHHHHHHHHHHTTS----

Mean predicted aligned error: 12.15 Å

Foldseek 3Di:
DPPPVVVVVVVVVVVVVVVCVVPPPDDPVVVVVVVVVLVLLAFEEEEPVQAQPVLQVLCVVLVHHYRHLCVVLVCQQPDDDPVDHRPDDDPVLLVLLCVQDPPPPDSVLSNVCSRLVVSLVRHQEYEHEPPDDCVSHPCPPVVNVVSSVVSNVVVPHHYHYAYDDPDPVSVVVRSVSSSVVSVVSSCVVVPPDD

InterPro domains:
  IPR012356 Methanogenesis marker 5 protein [PF09885] (44-185)
  IPR012356 Methanogenesis marker 5 protein [TIGR03271] (44-185)